Protein AF-0000000068295764 (afdb_homodimer)

Structure (mmCIF, N/CA/C/O backbone):
data_AF-0000000068295764-model_v1
#
loop_
_entity.id
_entity.type
_entity.pdbx_description
1 polymer 'X8 domain-containing protein'
#
loop_
_atom_site.group_PDB
_atom_site.id
_atom_site.type_symbol
_atom_site.label_atom_id
_atom_site.label_alt_id
_atom_site.label_comp_id
_atom_site.label_asym_id
_atom_site.label_entity_id
_atom_site.label_seq_id
_atom_site.pdbx_PDB_ins_code
_atom_site.Cartn_x
_atom_site.Cartn_y
_atom_site.Cartn_z
_atom_site.occupancy
_atom_site.B_iso_or_equiv
_atom_site.auth_seq_id
_atom_site.auth_comp_id
_atom_site.auth_asym_id
_atom_site.auth_atom_id
_atom_site.pdbx_PDB_model_num
ATOM 1 N N . MET A 1 1 ? -33.719 -5.305 -22.188 1 22.92 1 MET A N 1
ATOM 2 C CA . MET A 1 1 ? -32.312 -5.469 -22.531 1 22.92 1 MET A CA 1
ATOM 3 C C . MET A 1 1 ? -31.562 -6.266 -21.453 1 22.92 1 MET A C 1
ATOM 5 O O . MET A 1 1 ? -31.594 -5.902 -20.281 1 22.92 1 MET A O 1
ATOM 9 N N . ASP A 1 2 ? -31.484 -7.562 -21.516 1 28.16 2 ASP A N 1
ATOM 10 C CA . ASP A 1 2 ? -31.312 -8.664 -20.578 1 28.16 2 ASP A CA 1
ATOM 11 C C . ASP A 1 2 ? -29.875 -8.727 -20.047 1 28.16 2 ASP A C 1
ATOM 13 O O . ASP A 1 2 ? -28.938 -8.875 -20.828 1 28.16 2 ASP A O 1
ATOM 17 N N . LEU A 1 3 ? -29.203 -7.789 -19.328 1 29.05 3 LEU A N 1
ATOM 18 C CA . LEU A 1 3 ? -27.828 -7.441 -18.969 1 29.05 3 LEU A CA 1
ATOM 19 C C . LEU A 1 3 ? -27.156 -8.586 -18.234 1 29.05 3 LEU A C 1
ATOM 21 O O . LEU A 1 3 ? -26.891 -8.492 -17.031 1 29.05 3 LEU A O 1
ATOM 25 N N . SER A 1 4 ? -27.469 -9.781 -18.562 1 29.62 4 SER A N 1
ATOM 26 C CA . SER A 1 4 ? -26.922 -11.023 -18.016 1 29.62 4 SER A CA 1
ATOM 27 C C . SER A 1 4 ? -25.406 -11.016 -18.047 1 29.62 4 SER A C 1
ATOM 29 O O . SER A 1 4 ? -24.797 -10.75 -19.078 1 29.62 4 SER A O 1
ATOM 31 N N . GLY A 1 5 ? -24.703 -10.391 -17.141 1 30.95 5 GLY A N 1
ATOM 32 C CA . GLY A 1 5 ? -23.266 -10.211 -17 1 30.95 5 GLY A CA 1
ATOM 33 C C . GLY A 1 5 ? -22.469 -11.43 -17.406 1 30.95 5 GLY A C 1
ATOM 34 O O . GLY A 1 5 ? -22.719 -12.539 -16.938 1 30.95 5 GLY A O 1
ATOM 35 N N . GLN A 1 6 ? -22.062 -11.617 -18.641 1 31.86 6 GLN A N 1
ATOM 36 C CA . GLN A 1 6 ? -21.203 -12.602 -19.297 1 31.86 6 GLN A CA 1
ATOM 37 C C . GLN A 1 6 ? -20 -12.953 -18.406 1 31.86 6 GLN A C 1
ATOM 39 O O . GLN A 1 6 ? -19.266 -12.07 -17.969 1 31.86 6 GLN A O 1
ATOM 44 N N . GLU A 1 7 ? -20.062 -13.852 -17.484 1 35.09 7 GLU A N 1
ATOM 45 C CA . GLU A 1 7 ? -19 -14.547 -16.766 1 35.09 7 GLU A CA 1
ATOM 46 C C . GLU A 1 7 ? -17.766 -14.727 -17.656 1 35.09 7 GLU A C 1
ATOM 48 O O . GLU A 1 7 ? -17.797 -15.508 -18.609 1 35.09 7 GLU A O 1
ATOM 53 N N . SER A 1 8 ? -17.188 -13.797 -18.203 1 35.38 8 SER A N 1
ATOM 54 C CA . SER A 1 8 ? -15.961 -14.016 -18.969 1 35.38 8 SER A CA 1
ATOM 55 C C . SER A 1 8 ? -15.125 -15.133 -18.359 1 35.38 8 SER A C 1
ATOM 57 O O . SER A 1 8 ? -14.68 -15.031 -17.203 1 35.38 8 SER A O 1
ATOM 59 N N . GLU A 1 9 ? -15.5 -16.375 -18.516 1 35.5 9 GLU A N 1
ATOM 60 C CA . GLU A 1 9 ? -14.703 -17.594 -18.344 1 35.5 9 GLU A CA 1
ATOM 61 C C . GLU A 1 9 ? -13.242 -17.344 -18.703 1 35.5 9 GLU A C 1
ATOM 63 O O . GLU A 1 9 ? -12.914 -17.188 -19.891 1 35.5 9 GLU A O 1
ATOM 68 N N . HIS A 1 10 ? -12.617 -16.391 -18.203 1 40 10 HIS A N 1
ATOM 69 C CA . HIS A 1 10 ? -11.18 -16.391 -18.438 1 40 10 HIS A CA 1
ATOM 70 C C . HIS A 1 10 ? -10.648 -17.812 -18.625 1 40 10 HIS A C 1
ATOM 72 O O . HIS A 1 10 ? -10.922 -18.688 -17.797 1 40 10 HIS A O 1
ATOM 78 N N . GLN A 1 11 ? -10.641 -18.219 -19.875 1 39.91 11 GLN A N 1
ATOM 79 C CA . GLN A 1 11 ? -10.195 -19.516 -20.375 1 39.91 11 GLN A CA 1
ATOM 80 C C . GLN A 1 11 ? -8.969 -20.016 -19.609 1 39.91 11 GLN A C 1
ATOM 82 O O . GLN A 1 11 ? -7.875 -19.469 -19.766 1 39.91 11 GLN A O 1
ATOM 87 N N . MET A 1 12 ? -9.039 -20.172 -18.297 1 41.44 12 MET A N 1
ATOM 88 C CA . MET A 1 12 ? -7.973 -21.078 -17.859 1 41.44 12 MET A CA 1
ATOM 89 C C . MET A 1 12 ? -7.59 -22.031 -18.984 1 41.44 12 MET A C 1
ATOM 91 O O . MET A 1 12 ? -8.414 -22.359 -19.844 1 41.44 12 MET A O 1
ATOM 95 N N . LEU A 1 13 ? -6.336 -22.047 -19.469 1 43.75 13 LEU A N 1
ATOM 96 C CA . LEU A 1 13 ? -5.887 -23.047 -20.438 1 43.75 13 LEU A CA 1
ATOM 97 C C . LEU A 1 13 ? -6.699 -24.328 -20.312 1 43.75 13 LEU A C 1
ATOM 99 O O . LEU A 1 13 ? -6.848 -24.875 -19.203 1 43.75 13 LEU A O 1
ATOM 103 N N . LYS A 1 14 ? -7.77 -24.391 -21 1 46.69 14 LYS A N 1
ATOM 104 C CA . LYS A 1 14 ? -8.32 -25.719 -21.234 1 46.69 14 LYS A CA 1
ATOM 105 C C . LYS A 1 14 ? -7.242 -26.797 -21.109 1 46.69 14 LYS A C 1
ATOM 107 O O . LYS A 1 14 ? -6.195 -26.703 -21.766 1 46.69 14 LYS A O 1
ATOM 112 N N . GLY A 1 15 ? -7.203 -27.25 -19.891 1 46.16 15 GLY A N 1
ATOM 113 C CA . GLY A 1 15 ? -6.281 -28.359 -19.672 1 46.16 15 GLY A CA 1
ATOM 114 C C . GLY A 1 15 ? -6.086 -29.219 -20.891 1 46.16 15 GLY A C 1
ATOM 115 O O . GLY A 1 15 ? -7.051 -29.594 -21.562 1 46.16 15 GLY A O 1
ATOM 116 N N . VAL A 1 16 ? -5.148 -28.859 -21.781 1 48.62 16 VAL A N 1
ATOM 117 C CA . VAL A 1 16 ? -4.801 -29.953 -22.672 1 48.62 16 VAL A CA 1
ATOM 118 C C . VAL A 1 16 ? -5.148 -31.297 -22.031 1 48.62 16 VAL A C 1
ATOM 120 O O . VAL A 1 16 ? -5.078 -31.438 -20.797 1 48.62 16 VAL A O 1
ATOM 123 N N . GLU A 1 17 ? -5.734 -32.094 -22.625 1 54.09 17 GLU A N 1
ATOM 124 C CA . GLU A 1 17 ? -5.949 -33.469 -22.234 1 54.09 17 GLU A CA 1
ATOM 125 C C . GLU A 1 17 ? -4.676 -34.094 -21.641 1 54.09 17 GLU A C 1
ATOM 127 O O . GLU A 1 17 ? -3.613 -34.031 -22.266 1 54.09 17 GLU A O 1
ATOM 132 N N . GLY A 1 18 ? -4.609 -34.25 -20.359 1 63.25 18 GLY A N 1
ATOM 133 C CA . GLY A 1 18 ? -3.527 -34.938 -19.703 1 63.25 18 GLY A CA 1
ATOM 134 C C . GLY A 1 18 ? -2.744 -34.062 -18.734 1 63.25 18 GLY A C 1
ATOM 135 O O . GLY A 1 18 ? -1.873 -34.562 -18.016 1 63.25 18 GLY A O 1
ATOM 136 N N . LEU A 1 19 ? -2.965 -32.719 -18.797 1 70.19 19 LEU A N 1
ATOM 137 C CA . LEU A 1 19 ? -2.18 -31.891 -17.891 1 70.19 19 LEU A CA 1
ATOM 138 C C . LEU A 1 19 ? -2.953 -31.609 -16.594 1 70.19 19 LEU A C 1
ATOM 140 O O . LEU A 1 19 ? -4.164 -31.375 -16.641 1 70.19 19 LEU A O 1
ATOM 144 N N . LYS A 1 20 ? -2.334 -31.953 -15.461 1 83.5 20 LYS A N 1
ATOM 145 C CA . LYS A 1 20 ? -2.934 -31.672 -14.156 1 83.5 20 LYS A CA 1
ATOM 146 C C . LYS A 1 20 ? -2.396 -30.375 -13.57 1 83.5 20 LYS A C 1
ATOM 148 O O . LYS A 1 20 ? -1.194 -30.109 -13.633 1 83.5 20 LYS A O 1
ATOM 153 N N . TYR A 1 21 ? -3.418 -29.469 -13.164 1 86.88 21 TYR A N 1
ATOM 154 C CA . TYR A 1 21 ? -3.057 -28.219 -12.492 1 86.88 21 TYR A CA 1
ATOM 155 C C . TYR A 1 21 ? -3.137 -28.375 -10.977 1 86.88 21 TYR A C 1
ATOM 157 O O . TYR A 1 21 ? -3.869 -29.234 -10.469 1 86.88 21 TYR A O 1
ATOM 165 N N . LEU A 1 22 ? -2.332 -27.516 -10.359 1 92.31 22 LEU A N 1
ATOM 166 C CA . LEU A 1 22 ? -2.477 -27.453 -8.914 1 92.31 22 LEU A CA 1
ATOM 167 C C . LEU A 1 22 ? -3.859 -26.938 -8.523 1 92.31 22 LEU A C 1
ATOM 169 O O . LEU A 1 22 ? -4.688 -26.656 -9.398 1 92.31 22 LEU A O 1
ATOM 173 N N . GLN A 1 23 ? -4.191 -26.984 -7.211 1 91.5 23 GLN A N 1
ATOM 174 C CA . GLN A 1 23 ? -5.496 -26.562 -6.707 1 91.5 23 GLN A CA 1
ATOM 175 C C . GLN A 1 23 ? -5.805 -25.125 -7.121 1 91.5 23 GLN A C 1
ATOM 177 O O . GLN A 1 23 ? -4.891 -24.328 -7.32 1 91.5 23 GLN A O 1
ATOM 182 N N . LYS A 1 24 ? -7.094 -24.859 -7.23 1 92.44 24 LYS A N 1
ATOM 183 C CA . LYS A 1 24 ? -7.543 -23.516 -7.551 1 92.44 24 LYS A CA 1
ATOM 184 C C . LYS A 1 24 ? -7.434 -22.594 -6.336 1 92.44 24 LYS A C 1
ATOM 186 O O . LYS A 1 24 ? -8.438 -22.312 -5.676 1 92.44 24 LYS A O 1
ATOM 191 N N . GLN A 1 25 ? -6.227 -22.219 -6.066 1 94.44 25 GLN A N 1
ATOM 192 C CA . GLN A 1 25 ? -5.949 -21.25 -5.008 1 94.44 25 GLN A CA 1
ATOM 193 C C . GLN A 1 25 ? -4.777 -20.344 -5.379 1 94.44 25 GLN A C 1
ATOM 195 O O . GLN A 1 25 ? -3.906 -20.75 -6.156 1 94.44 25 GLN A O 1
ATOM 200 N N . TRP A 1 26 ? -4.793 -19.109 -4.891 1 95.69 26 TRP A N 1
ATOM 201 C CA . TRP A 1 26 ? -3.82 -18.047 -5.176 1 95.69 26 TRP A CA 1
ATOM 202 C C . TRP A 1 26 ? -3.293 -17.438 -3.883 1 95.69 26 TRP A C 1
ATOM 204 O O . TRP A 1 26 ? -3.885 -17.625 -2.814 1 95.69 26 TRP A O 1
ATOM 214 N N . CYS A 1 27 ? -2.182 -16.75 -3.906 1 96.44 27 CYS A N 1
ATOM 215 C CA . CYS A 1 27 ? -1.644 -15.938 -2.818 1 96.44 27 CYS A CA 1
ATOM 216 C C . CYS A 1 27 ? -1.712 -14.453 -3.154 1 96.44 27 CYS A C 1
ATOM 218 O O . CYS A 1 27 ? -1.148 -14.016 -4.16 1 96.44 27 CYS A O 1
ATOM 220 N N . VAL A 1 28 ? -2.492 -13.68 -2.33 1 93.38 28 VAL A N 1
ATOM 221 C CA . VAL A 1 28 ? -2.676 -12.266 -2.617 1 93.38 28 VAL A CA 1
ATOM 222 C C . VAL A 1 28 ? -2.248 -11.43 -1.41 1 93.38 28 VAL A C 1
ATOM 224 O O . VAL A 1 28 ? -2.189 -11.938 -0.288 1 93.38 28 VAL A O 1
ATOM 227 N N . ASP A 1 29 ? -1.862 -10.164 -1.769 1 88 29 ASP A N 1
ATOM 228 C CA . ASP A 1 29 ? -1.616 -9.18 -0.722 1 88 29 ASP A CA 1
ATOM 229 C C . ASP A 1 29 ? -2.916 -8.781 -0.029 1 88 29 ASP A C 1
ATOM 231 O O . ASP A 1 29 ? -3.885 -8.398 -0.688 1 88 29 ASP A O 1
ATOM 235 N N . VAL A 1 30 ? -2.969 -8.891 1.275 1 76.06 30 VAL A N 1
ATOM 236 C CA . VAL A 1 30 ? -4.234 -8.625 1.954 1 76.06 30 VAL A CA 1
ATOM 237 C C . VAL A 1 30 ? -4.203 -7.234 2.582 1 76.06 30 VAL A C 1
ATOM 239 O O . VAL A 1 30 ? -5.16 -6.82 3.238 1 76.06 30 VAL A O 1
ATOM 242 N N . ARG A 1 31 ? -3.166 -6.676 2.229 1 73.62 31 ARG A N 1
ATOM 243 C CA . ARG A 1 31 ? -3.205 -5.32 2.768 1 73.62 31 ARG A CA 1
ATOM 244 C C . ARG A 1 31 ? -4.27 -4.48 2.07 1 73.62 31 ARG A C 1
ATOM 246 O O . ARG A 1 31 ? -4.609 -4.738 0.913 1 73.62 31 ARG A O 1
ATOM 253 N N . ASN A 1 32 ? -5.02 -3.896 2.668 1 62.28 32 ASN A N 1
ATOM 254 C CA . ASN A 1 32 ? -6.102 -3.125 2.066 1 62.28 32 ASN A CA 1
ATOM 255 C C . ASN A 1 32 ? -5.59 -1.825 1.453 1 62.28 32 ASN A C 1
ATOM 257 O O . ASN A 1 32 ? -5.676 -0.765 2.076 1 62.28 32 ASN A O 1
ATOM 261 N N . LEU A 1 33 ? -4.984 -1.968 0.223 1 69.81 33 LEU A N 1
ATOM 262 C CA . LEU A 1 33 ? -4.508 -0.783 -0.482 1 69.81 33 LEU A CA 1
ATOM 263 C C . LEU A 1 33 ? -5.676 0.055 -0.989 1 69.81 33 LEU A C 1
ATOM 265 O O . LEU A 1 33 ? -5.594 1.285 -1.027 1 69.81 33 LEU A O 1
ATOM 269 N N . SER A 1 34 ? -6.711 -0.693 -1.241 1 68.88 34 SER A N 1
ATOM 270 C CA . SER A 1 34 ? -7.898 0.031 -1.685 1 68.88 34 SER A CA 1
ATOM 271 C C . SER A 1 34 ? -8.391 0.992 -0.609 1 68.88 34 SER A C 1
ATOM 273 O O . SER A 1 34 ? -8.773 2.127 -0.91 1 68.88 34 SER A O 1
ATOM 275 N N . ARG A 1 35 ? -8.305 0.418 0.502 1 76.06 35 ARG A N 1
ATOM 276 C CA . ARG A 1 35 ? -8.742 1.277 1.599 1 76.06 35 ARG A CA 1
ATOM 277 C C . ARG A 1 35 ? -7.801 2.467 1.77 1 76.06 35 ARG A C 1
ATOM 279 O O . ARG A 1 35 ? -8.25 3.588 2.016 1 76.06 35 ARG A O 1
ATOM 286 N N . ALA A 1 36 ? -6.547 2.195 1.522 1 80.69 36 ALA A N 1
ATOM 287 C CA . ALA A 1 36 ? -5.578 3.279 1.631 1 80.69 36 ALA A CA 1
ATOM 288 C C . ALA A 1 36 ? -5.82 4.34 0.562 1 80.69 36 ALA A C 1
ATOM 290 O O . ALA A 1 36 ? -5.766 5.539 0.845 1 80.69 36 ALA A O 1
ATOM 291 N N . LEU A 1 37 ? -6.156 3.869 -0.562 1 80.25 37 LEU A N 1
ATOM 292 C CA . LEU A 1 37 ? -6.414 4.797 -1.658 1 80.25 37 LEU A CA 1
ATOM 293 C C . LEU A 1 37 ? -7.695 5.586 -1.415 1 80.25 37 LEU A C 1
ATOM 295 O O . LEU A 1 37 ? -7.766 6.777 -1.721 1 80.25 37 LEU A O 1
ATOM 299 N N . ALA A 1 38 ? -8.664 4.949 -0.863 1 83.5 38 ALA A N 1
ATOM 300 C CA . ALA A 1 38 ? -9.898 5.641 -0.513 1 83.5 38 ALA A CA 1
ATOM 301 C C . ALA A 1 38 ? -9.641 6.734 0.52 1 83.5 38 ALA A C 1
ATOM 303 O O . ALA A 1 38 ? -10.148 7.852 0.387 1 83.5 38 ALA A O 1
ATOM 304 N N . GLU A 1 39 ? -8.898 6.383 1.53 1 89.88 39 GLU A N 1
ATOM 305 C CA . GLU A 1 39 ? -8.578 7.371 2.555 1 89.88 39 GLU A CA 1
ATOM 306 C C . GLU A 1 39 ? -7.707 8.492 1.988 1 89.88 39 GLU A C 1
ATOM 308 O O . GLU A 1 39 ? -7.855 9.648 2.375 1 89.88 39 GLU A O 1
ATOM 313 N N . PHE A 1 40 ? -6.84 8.148 1.029 1 91.06 40 PHE A N 1
ATOM 314 C CA . PHE A 1 40 ? -6.039 9.133 0.308 1 91.06 40 PHE A CA 1
ATOM 315 C C . PHE A 1 40 ? -6.934 10.133 -0.414 1 91.06 40 PHE A C 1
ATOM 317 O O . PHE A 1 40 ? -6.773 11.344 -0.251 1 91.06 40 PHE A O 1
ATOM 324 N N . ASN A 1 41 ? -7.809 9.641 -1.153 1 88.5 41 ASN A N 1
ATOM 325 C CA . ASN A 1 41 ? -8.719 10.5 -1.901 1 88.5 41 ASN A CA 1
ATOM 326 C C . ASN A 1 41 ? -9.57 11.359 -0.971 1 88.5 41 ASN A C 1
ATOM 328 O O . ASN A 1 41 ? -9.781 12.547 -1.235 1 88.5 41 ASN A O 1
ATOM 332 N N . TYR A 1 42 ? -10.039 10.82 0.062 1 93.19 42 TYR A N 1
ATOM 333 C CA . TYR A 1 42 ? -10.812 11.57 1.043 1 93.19 42 TYR A CA 1
ATOM 334 C C . TYR A 1 42 ? -10.008 12.734 1.607 1 93.19 42 TYR A C 1
ATOM 336 O O . TYR A 1 42 ? -10.492 13.867 1.648 1 93.19 42 TYR A O 1
ATOM 344 N N . ALA A 1 43 ? -8.844 12.367 1.989 1 96 43 ALA A N 1
ATOM 345 C CA . ALA A 1 43 ? -7.977 13.406 2.541 1 96 43 ALA A CA 1
ATOM 346 C C . ALA A 1 43 ? -7.75 14.531 1.53 1 96 43 ALA A C 1
ATOM 348 O O . ALA A 1 43 ? -7.844 15.711 1.87 1 96 43 ALA A O 1
ATOM 349 N N . CYS A 1 44 ? -7.551 14.164 0.335 1 93.25 44 CYS A N 1
ATOM 350 C CA . CYS A 1 44 ? -7.203 15.148 -0.685 1 93.25 44 CYS A CA 1
ATOM 351 C C . CYS A 1 44 ? -8.43 15.938 -1.121 1 93.25 44 CYS A C 1
ATOM 353 O O . CYS A 1 44 ? -8.312 17.016 -1.709 1 93.25 44 CYS A O 1
ATOM 355 N N . THR A 1 45 ? -9.57 15.492 -0.814 1 91.62 45 THR A N 1
ATOM 356 C CA . THR A 1 45 ? -10.789 16.25 -1.048 1 91.62 45 THR A CA 1
ATOM 357 C C . THR A 1 45 ? -10.852 17.469 -0.132 1 91.62 45 THR A C 1
ATOM 359 O O . THR A 1 45 ? -11.398 18.516 -0.508 1 91.62 45 THR A O 1
ATOM 362 N N . TRP A 1 46 ? -10.312 17.375 1.028 1 93.75 46 TRP A N 1
ATOM 363 C CA . TRP A 1 46 ? -10.492 18.406 2.051 1 93.75 46 TRP A CA 1
ATOM 364 C C . TRP A 1 46 ? -9.18 19.141 2.326 1 93.75 46 TRP A C 1
ATOM 366 O O . TRP A 1 46 ? -9.148 20.094 3.104 1 93.75 46 TRP A O 1
ATOM 376 N N . ALA A 1 47 ? -8.102 18.594 1.685 1 94.81 47 ALA A N 1
ATOM 377 C CA . ALA A 1 47 ? -6.793 19.188 1.937 1 94.81 47 ALA A CA 1
ATOM 378 C C . ALA A 1 47 ? -6.043 19.438 0.63 1 94.81 47 ALA A C 1
ATOM 380 O O . ALA A 1 47 ? -6.461 18.969 -0.431 1 94.81 47 ALA A O 1
ATOM 381 N N . ASP A 1 48 ? -5.043 20.25 0.729 1 89.31 48 ASP A N 1
ATOM 382 C CA . ASP A 1 48 ? -4.258 20.594 -0.453 1 89.31 48 ASP A CA 1
ATOM 383 C C . ASP A 1 48 ? -3.256 19.484 -0.789 1 89.31 48 ASP A C 1
ATOM 385 O O . ASP A 1 48 ? -2.27 19.297 -0.072 1 89.31 48 ASP A O 1
ATOM 389 N N . CYS A 1 49 ? -3.512 18.828 -1.925 1 91.5 49 CYS A N 1
ATOM 390 C CA . CYS A 1 49 ? -2.604 17.781 -2.383 1 91.5 49 CYS A CA 1
ATOM 391 C C . CYS A 1 49 ? -1.965 18.156 -3.715 1 91.5 49 CYS A C 1
ATOM 393 O O . CYS A 1 49 ? -1.5 17.297 -4.453 1 91.5 49 CYS A O 1
ATOM 395 N N . THR A 1 50 ? -1.874 19.422 -4.02 1 85.62 50 THR A N 1
ATOM 396 C CA . THR A 1 50 ? -1.416 19.922 -5.316 1 85.62 50 THR A CA 1
ATOM 397 C C . THR A 1 50 ? 0.05 19.562 -5.543 1 85.62 50 THR A C 1
ATOM 399 O O . THR A 1 50 ? 0.468 19.328 -6.68 1 85.62 50 THR A O 1
ATOM 402 N N . SER A 1 51 ? 0.771 19.375 -4.473 1 86 51 SER A N 1
ATOM 403 C CA . SER A 1 51 ? 2.201 19.094 -4.57 1 86 51 SER A CA 1
ATOM 404 C C . SER A 1 51 ? 2.461 17.672 -5.047 1 86 51 SER A C 1
ATOM 406 O O . SER A 1 51 ? 3.58 17.344 -5.441 1 86 51 SER A O 1
ATOM 408 N N . LEU A 1 52 ? 1.479 16.75 -4.969 1 84.62 52 LEU A N 1
ATOM 409 C CA . LEU A 1 52 ? 1.64 15.359 -5.348 1 84.62 52 LEU A CA 1
ATOM 410 C C . LEU A 1 52 ? 1.432 15.172 -6.848 1 84.62 52 LEU A C 1
ATOM 412 O O . LEU A 1 52 ? 1.679 14.094 -7.383 1 84.62 52 LEU A O 1
ATOM 416 N N . GLY A 1 53 ? 1.098 16.109 -7.559 1 68.56 53 GLY A N 1
ATOM 417 C CA . GLY A 1 53 ? 0.886 16 -8.992 1 68.56 53 GLY A CA 1
ATOM 418 C C . GLY A 1 53 ? 2.18 15.953 -9.789 1 68.56 53 GLY A C 1
ATOM 419 O O . GLY A 1 53 ? 3.252 16.234 -9.258 1 68.56 53 GLY A O 1
ATOM 420 N N . GLY A 1 54 ? 2.211 15.133 -10.984 1 57.88 54 GLY A N 1
ATOM 421 C CA . GLY A 1 54 ? 3.316 14.867 -11.891 1 57.88 54 GLY A CA 1
ATOM 422 C C . GLY A 1 54 ? 4.383 15.945 -11.867 1 57.88 54 GLY A C 1
ATOM 423 O O . GLY A 1 54 ? 5.574 15.641 -11.773 1 57.88 54 GLY A O 1
ATOM 424 N N . LYS A 1 55 ? 4.266 17.031 -12.297 1 54 55 LYS A N 1
ATOM 425 C CA . LYS A 1 55 ? 5.258 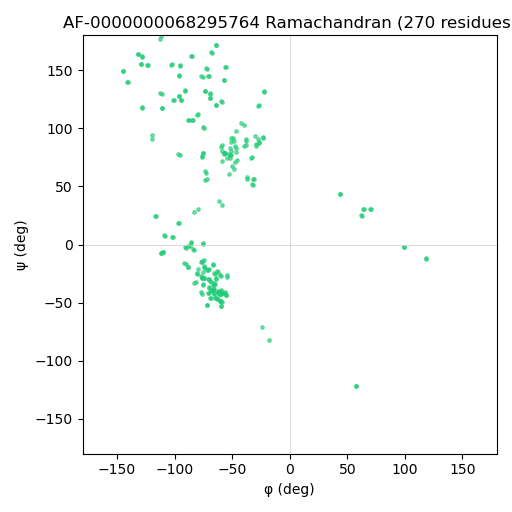18.094 -12.438 1 54 55 LYS A CA 1
ATOM 426 C C . LYS A 1 55 ? 5.422 18.875 -11.133 1 54 55 LYS A C 1
ATOM 428 O O . LYS A 1 55 ? 5.969 19.969 -11.125 1 54 55 LYS A O 1
ATOM 433 N N . ARG A 1 56 ? 5.141 18.109 -10.016 1 64.31 56 ARG A N 1
ATOM 434 C CA . ARG A 1 56 ? 5.125 18.906 -8.789 1 64.31 56 ARG A CA 1
ATOM 435 C C . ARG A 1 56 ? 6.285 18.531 -7.875 1 64.31 56 ARG A C 1
ATOM 437 O O . ARG A 1 56 ? 7.156 17.75 -8.258 1 64.31 56 ARG A O 1
ATOM 444 N N . SER A 1 57 ? 6.449 19.219 -6.738 1 71.5 57 SER A N 1
ATOM 445 C CA . SER A 1 57 ? 7.562 19.156 -5.793 1 71.5 57 SER A CA 1
ATOM 446 C C . SER A 1 57 ? 7.629 17.812 -5.09 1 71.5 57 SER A C 1
ATOM 448 O O . SER A 1 57 ? 8.664 17.438 -4.539 1 71.5 57 SER A O 1
ATOM 450 N N . CYS A 1 58 ? 6.488 17.047 -5.16 1 77.25 58 CYS A N 1
ATOM 451 C CA . CYS A 1 58 ? 6.488 15.805 -4.41 1 77.25 58 CYS A CA 1
ATOM 452 C C . CYS A 1 58 ? 6.293 14.609 -5.336 1 77.25 58 CYS A C 1
ATOM 454 O O . CYS A 1 58 ? 5.168 14.289 -5.711 1 77.25 58 CYS A O 1
ATOM 456 N N . ASP A 1 59 ? 7.406 14.023 -5.762 1 77.06 59 ASP A N 1
ATOM 457 C CA . ASP A 1 59 ? 7.41 12.758 -6.484 1 77.06 59 ASP A CA 1
ATOM 458 C C . ASP A 1 59 ? 7.691 11.594 -5.543 1 77.06 59 ASP A C 1
ATOM 460 O O . ASP A 1 59 ? 8.828 11.109 -5.461 1 77.06 59 ASP A O 1
ATOM 464 N N . LEU A 1 60 ? 6.672 11.211 -4.801 1 74.94 60 LEU A N 1
ATOM 465 C CA . LEU A 1 60 ? 6.801 10.25 -3.713 1 74.94 60 LEU A CA 1
ATOM 466 C C . LEU A 1 60 ? 6.273 8.883 -4.141 1 74.94 60 LEU A C 1
ATOM 468 O O . LEU A 1 60 ? 5.461 8.781 -5.062 1 74.94 60 LEU A O 1
ATOM 472 N N . GLU A 1 61 ? 6.805 7.891 -3.475 1 71.19 61 GLU A N 1
ATOM 473 C CA . GLU A 1 61 ? 6.199 6.57 -3.611 1 71.19 61 GLU A CA 1
ATOM 474 C C . GLU A 1 61 ? 4.812 6.531 -2.975 1 71.19 61 GLU A C 1
ATOM 476 O O . GLU A 1 61 ? 4.441 7.434 -2.225 1 71.19 61 GLU A O 1
ATOM 481 N N . MET A 1 62 ? 4.047 5.613 -3.215 1 73.12 62 MET A N 1
ATOM 482 C CA . MET A 1 62 ? 2.635 5.539 -2.842 1 73.12 62 MET A CA 1
ATOM 483 C C . MET A 1 62 ? 2.461 5.727 -1.338 1 73.12 62 MET A C 1
ATOM 485 O O . MET A 1 62 ? 1.617 6.512 -0.899 1 73.12 62 MET A O 1
ATOM 489 N N . HIS A 1 63 ? 3.305 5.094 -0.588 1 76.25 63 HIS A N 1
ATOM 490 C CA . HIS A 1 63 ? 3.219 5.207 0.864 1 76.25 63 HIS A CA 1
ATOM 491 C C . HIS A 1 63 ? 3.404 6.652 1.316 1 76.25 63 HIS A C 1
ATOM 493 O O . HIS A 1 63 ? 2.637 7.152 2.143 1 76.25 63 HIS A O 1
ATOM 499 N N . ASP A 1 64 ? 4.355 7.223 0.661 1 82.81 64 ASP A N 1
ATOM 500 C CA . ASP A 1 64 ? 4.672 8.594 1.057 1 82.81 64 ASP A CA 1
ATOM 501 C C . ASP A 1 64 ? 3.633 9.578 0.518 1 82.81 64 ASP A C 1
ATOM 503 O O . ASP A 1 64 ? 3.334 10.586 1.159 1 82.81 64 ASP A O 1
ATOM 507 N N . ARG A 1 65 ? 3.057 9.203 -0.594 1 85.44 65 ARG A N 1
ATOM 508 C CA . ARG A 1 65 ? 1.976 10.023 -1.135 1 85.44 65 ARG A CA 1
ATOM 509 C C . ARG A 1 65 ? 0.761 10 -0.214 1 85.44 65 ARG A C 1
ATOM 511 O O . ARG A 1 65 ? 0.169 11.047 0.063 1 85.44 65 ARG A O 1
ATOM 518 N N . ILE A 1 66 ? 0.554 8.891 0.287 1 89 66 ILE A N 1
ATOM 519 C CA . ILE A 1 66 ? -0.56 8.742 1.217 1 89 66 ILE A CA 1
ATOM 520 C C . ILE A 1 66 ? -0.244 9.461 2.523 1 89 66 ILE A C 1
ATOM 522 O O . ILE A 1 66 ? -1.094 10.172 3.068 1 89 66 ILE A O 1
ATOM 526 N N . SER A 1 67 ? 0.95 9.359 3.008 1 91.5 67 SER A N 1
ATOM 527 C CA . SER A 1 67 ? 1.373 10.07 4.211 1 91.5 67 SER A CA 1
ATOM 528 C C . SER A 1 67 ? 1.237 11.578 4.039 1 91.5 67 SER A C 1
ATOM 530 O O . SER A 1 67 ? 0.821 12.281 4.961 1 91.5 67 SER A O 1
ATOM 532 N N . TYR A 1 68 ? 1.578 12.016 2.863 1 93.44 68 TYR A N 1
ATOM 533 C CA . TYR A 1 68 ? 1.444 13.445 2.58 1 93.44 68 TYR A CA 1
ATOM 534 C C . TYR A 1 68 ? -0.006 13.891 2.709 1 93.44 68 TYR A C 1
ATOM 536 O O . TYR A 1 68 ? -0.299 14.883 3.381 1 93.44 68 TYR A O 1
ATOM 544 N N . ALA A 1 69 ? -0.855 13.109 2.074 1 95.56 69 ALA A N 1
ATOM 545 C CA . ALA A 1 69 ? -2.277 13.438 2.123 1 95.56 69 ALA A CA 1
ATOM 546 C C . ALA A 1 69 ? -2.803 13.391 3.555 1 95.56 69 ALA A C 1
ATOM 548 O O . ALA A 1 69 ? -3.545 14.281 3.979 1 95.56 69 ALA A O 1
ATOM 549 N N . PHE A 1 70 ? -2.371 12.43 4.289 1 96.75 70 PHE A N 1
ATOM 550 C CA . PHE A 1 70 ? -2.762 12.312 5.691 1 96.75 70 PHE A CA 1
ATOM 551 C C . PHE A 1 70 ? -2.32 13.539 6.48 1 96.75 70 PHE A C 1
ATOM 553 O O . PHE A 1 70 ? -3.096 14.086 7.266 1 96.75 70 PHE A O 1
ATOM 560 N N . ASN A 1 71 ? -1.165 13.922 6.203 1 97 71 ASN A N 1
ATOM 561 C CA . ASN A 1 71 ? -0.651 15.062 6.953 1 97 71 ASN A CA 1
ATOM 562 C C . ASN A 1 71 ? -1.393 16.344 6.598 1 97 71 ASN A C 1
ATOM 564 O O . ASN A 1 71 ? -1.743 17.141 7.477 1 97 71 ASN A O 1
ATOM 568 N N . GLU A 1 72 ? -1.599 16.578 5.281 1 96.69 72 GLU A N 1
ATOM 569 C CA . GLU A 1 72 ? -2.324 17.781 4.883 1 96.69 72 GLU A CA 1
ATOM 570 C C . GLU A 1 72 ? -3.701 17.844 5.539 1 96.69 72 GLU A C 1
ATOM 572 O O . GLU A 1 72 ? -4.125 18.891 6.012 1 96.69 72 GLU A O 1
ATOM 577 N N . PHE A 1 73 ? -4.355 16.75 5.59 1 97.38 73 PHE A N 1
ATOM 578 C CA . PHE A 1 73 ? -5.676 16.672 6.203 1 97.38 73 PHE A CA 1
ATOM 579 C C . PHE A 1 73 ? -5.598 16.938 7.703 1 97.38 73 PHE A C 1
ATOM 581 O O . PHE A 1 73 ? -6.395 17.703 8.242 1 97.38 73 PHE A O 1
ATOM 588 N N . TYR A 1 74 ? -4.648 16.406 8.281 1 97.75 74 TYR A N 1
ATOM 589 C CA . TYR A 1 74 ? -4.395 16.516 9.719 1 97.75 74 TYR A CA 1
ATOM 590 C C . TYR A 1 74 ? -4.074 17.953 10.102 1 97.75 74 TYR A C 1
ATOM 592 O O . TYR A 1 74 ? -4.652 18.5 11.039 1 97.75 74 TYR A O 1
ATOM 600 N N . GLN A 1 75 ? -3.244 18.578 9.359 1 96.31 75 GLN A N 1
ATOM 601 C CA . GLN A 1 75 ? -2.854 19.953 9.625 1 96.31 75 GLN A CA 1
ATOM 602 C C . GLN A 1 75 ? -4.02 20.906 9.383 1 96.31 75 GLN A C 1
ATOM 604 O O . GLN A 1 75 ? -4.238 21.844 10.164 1 96.31 75 GLN A O 1
ATOM 609 N N . ASN A 1 76 ? -4.762 20.625 8.352 1 93.69 76 ASN A N 1
ATOM 610 C CA . ASN A 1 76 ? -5.922 21.469 8.055 1 93.69 76 ASN A CA 1
ATOM 611 C C . ASN A 1 76 ? -6.957 21.406 9.172 1 93.69 76 ASN A C 1
ATOM 613 O O . ASN A 1 76 ? -7.797 22.297 9.305 1 93.69 76 ASN A O 1
ATOM 617 N N . GLY A 1 77 ? -6.91 20.406 9.875 1 94.62 77 GLY A N 1
ATOM 618 C CA . GLY A 1 77 ? -7.816 20.219 11 1 94.62 77 GLY A CA 1
ATOM 619 C C . GLY A 1 77 ? -7.207 20.641 12.328 1 94.62 77 GLY A C 1
ATOM 620 O O . GLY A 1 77 ? -7.602 20.141 13.383 1 94.62 77 GLY A O 1
ATOM 621 N N . ASP A 1 78 ? -6.184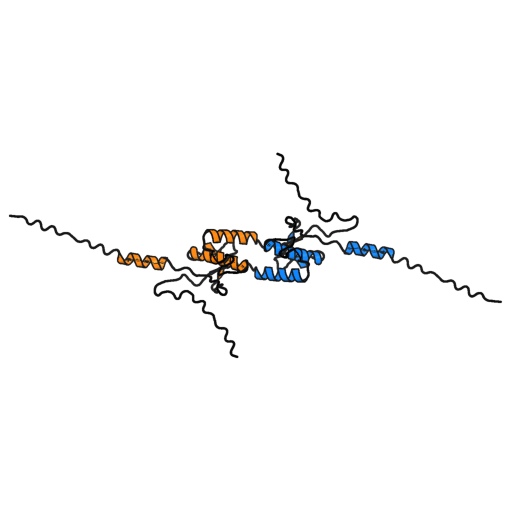 21.422 12.328 1 93.25 78 ASP A N 1
ATOM 622 C CA . ASP A 1 78 ? -5.527 21.953 13.516 1 93.25 78 ASP A CA 1
ATOM 623 C C . ASP A 1 78 ? -4.957 20.828 14.375 1 93.25 78 ASP A C 1
ATOM 625 O O . ASP A 1 78 ? -5.031 20.891 15.609 1 93.25 78 ASP A O 1
ATOM 629 N N . GLN A 1 79 ? -4.676 19.734 13.773 1 95.25 79 GLN A N 1
ATOM 630 C CA . GLN A 1 79 ? -4.008 18.609 14.398 1 95.25 79 GLN A CA 1
ATOM 631 C C . GLN A 1 79 ? -4.918 17.922 15.414 1 95.25 79 GLN A C 1
ATOM 633 O O . GLN A 1 79 ? -4.449 17.438 16.453 1 95.25 79 GLN A O 1
ATOM 638 N N . ASP A 1 80 ? -6.16 18 15.117 1 94.06 80 ASP A N 1
ATOM 639 C CA . ASP A 1 80 ? -7.086 17.156 15.867 1 94.06 80 ASP A CA 1
ATOM 640 C C . ASP A 1 80 ? -6.738 15.68 15.703 1 94.06 80 ASP A C 1
ATOM 642 O O . ASP A 1 80 ? -6.727 15.164 14.586 1 94.06 80 ASP A O 1
ATOM 646 N N . VAL A 1 81 ? -6.508 14.977 16.828 1 90.75 81 VAL A N 1
ATOM 647 C CA . VAL A 1 81 ? -6.02 13.602 16.812 1 90.75 81 VAL A CA 1
ATOM 648 C C . VAL A 1 81 ? -7.008 12.703 16.078 1 90.75 81 VAL A C 1
ATOM 650 O O . VAL A 1 81 ? -6.613 11.734 15.422 1 90.75 81 VAL A O 1
ATOM 653 N N . ARG A 1 82 ? -8.211 13.023 16.031 1 92.62 82 ARG A N 1
ATOM 654 C CA . ARG A 1 82 ? -9.258 12.234 15.383 1 92.62 82 ARG A CA 1
ATOM 655 C C . ARG A 1 82 ? -9.109 12.273 13.867 1 92.62 82 ARG A C 1
ATOM 657 O O . ARG A 1 82 ? -9.578 11.375 13.164 1 92.62 82 ARG A O 1
ATOM 664 N N . LYS A 1 83 ? -8.461 13.242 13.367 1 96.19 83 LYS A N 1
ATOM 665 C CA . LYS A 1 83 ? -8.312 13.438 11.93 1 96.19 83 LYS A CA 1
ATOM 666 C C . LYS A 1 83 ? -7.113 12.664 11.383 1 96.19 83 LYS A C 1
ATOM 668 O O . LYS A 1 83 ? -6.906 12.594 10.172 1 96.19 83 LYS A O 1
ATOM 673 N N . CYS A 1 84 ? -6.406 11.969 12.367 1 95.69 84 CYS A N 1
ATOM 674 C CA . CYS A 1 84 ? -5.266 11.172 11.922 1 95.69 84 CYS A CA 1
ATOM 675 C C . CYS A 1 84 ? -5.574 9.688 12.008 1 95.69 84 CYS A C 1
ATOM 677 O O . CYS A 1 84 ? -4.691 8.852 11.805 1 95.69 84 CYS A O 1
ATOM 679 N N . ASN A 1 85 ? -6.762 9.281 12.289 1 90.62 85 ASN A N 1
ATOM 680 C CA . ASN A 1 85 ? -7.078 7.867 12.477 1 90.62 85 ASN A CA 1
ATOM 681 C C . ASN A 1 85 ? -7.051 7.105 11.148 1 90.62 85 ASN A C 1
ATOM 683 O O . ASN A 1 85 ? -6.328 6.117 11.016 1 90.62 85 ASN A O 1
ATOM 687 N N . PHE A 1 86 ? -7.773 7.602 10.148 1 92.38 86 PHE A N 1
ATOM 688 C CA . PHE A 1 86 ? -7.906 6.984 8.836 1 92.38 86 PHE A CA 1
ATOM 689 C C . PHE A 1 86 ? -8.125 5.48 8.961 1 92.38 86 PHE A C 1
ATOM 691 O O . PHE A 1 86 ? -7.414 4.688 8.344 1 92.38 86 PHE A O 1
ATOM 698 N N . ARG A 1 87 ? -8.977 5.156 9.891 1 84.81 87 ARG A N 1
ATOM 699 C CA . ARG A 1 87 ? -9.383 3.781 10.156 1 84.81 87 ARG A CA 1
ATOM 700 C C . ARG A 1 87 ? -8.203 2.941 10.633 1 84.81 87 ARG A C 1
ATOM 702 O O . ARG A 1 87 ? -8.039 1.798 10.203 1 84.81 87 ARG A O 1
ATOM 709 N N . GLY A 1 88 ? -7.32 3.686 11.297 1 84.62 88 GLY A N 1
ATOM 710 C CA . GLY A 1 88 ? -6.203 2.98 11.914 1 84.62 88 GLY A CA 1
ATOM 711 C C . GLY A 1 88 ? -4.934 3.045 11.086 1 84.62 88 GLY A C 1
ATOM 712 O O . GLY A 1 88 ? -3.877 2.584 11.523 1 84.62 88 GLY A O 1
ATOM 713 N N . MET A 1 89 ? -4.98 3.701 9.875 1 84.94 89 MET A N 1
ATOM 714 C CA . MET A 1 89 ? -3.832 3.707 8.977 1 84.94 89 MET A CA 1
ATOM 715 C C . MET A 1 89 ? -2.902 4.875 9.281 1 84.94 89 MET A C 1
ATOM 717 O O . MET A 1 89 ? -1.738 4.875 8.875 1 84.94 89 MET A O 1
ATOM 721 N N . GLY A 1 90 ? -3.441 5.836 9.953 1 90.12 90 GLY A N 1
ATOM 722 C CA . GLY A 1 90 ? -2.652 7.012 10.289 1 90.12 90 GLY A CA 1
ATOM 723 C C . GLY A 1 90 ? -2.053 6.953 11.68 1 90.12 90 GLY A C 1
ATOM 724 O O . GLY A 1 90 ? -2.67 6.426 12.602 1 90.12 90 GLY A O 1
ATOM 725 N N . LYS A 1 91 ? -0.852 7.516 11.852 1 90.62 91 LYS A N 1
ATOM 726 C CA . LYS A 1 91 ? -0.18 7.648 13.141 1 90.62 91 LYS A CA 1
ATOM 727 C C . LYS A 1 91 ? 0.542 8.984 13.25 1 90.62 91 LYS A C 1
ATOM 729 O O . LYS A 1 91 ? 1.188 9.43 12.297 1 90.62 91 LYS A O 1
ATOM 734 N N . LYS A 1 92 ? 0.438 9.523 14.406 1 92.94 92 LYS A N 1
ATOM 735 C CA . LYS A 1 92 ? 1.194 10.734 14.719 1 92.94 92 LYS A CA 1
ATOM 736 C C . LYS A 1 92 ? 2.676 10.422 14.914 1 92.94 92 LYS A C 1
ATOM 738 O O . LYS A 1 92 ? 3.029 9.445 15.578 1 92.94 92 LYS A O 1
ATOM 743 N N . VAL A 1 93 ? 3.469 11.25 14.25 1 92.06 93 VAL A N 1
ATOM 744 C CA . VAL A 1 93 ? 4.91 11.102 14.414 1 92.06 93 VAL A CA 1
ATOM 745 C C . VAL A 1 93 ? 5.527 12.461 14.758 1 92.06 93 VAL A C 1
ATOM 747 O O . VAL A 1 93 ? 4.949 13.508 14.469 1 92.06 93 VAL A O 1
ATOM 750 N N . THR A 1 94 ? 6.688 12.453 15.422 1 90.19 94 THR A N 1
ATOM 751 C CA . THR A 1 94 ? 7.336 13.695 15.805 1 90.19 94 THR A CA 1
ATOM 752 C C . THR A 1 94 ? 8.609 13.914 15 1 90.19 94 THR A C 1
ATOM 754 O O . THR A 1 94 ? 9.266 14.953 15.117 1 90.19 94 THR A O 1
ATOM 757 N N . ARG A 1 95 ? 8.898 12.844 14.227 1 88.81 95 ARG A N 1
ATOM 758 C CA . ARG A 1 95 ? 9.984 13.023 13.266 1 88.81 95 ARG A CA 1
ATOM 759 C C . ARG A 1 95 ? 9.453 13.523 11.922 1 88.81 95 ARG A C 1
ATOM 761 O O . ARG A 1 95 ? 8.5 12.961 11.375 1 88.81 95 ARG A O 1
ATOM 768 N N . ASP A 1 96 ? 10.086 14.539 11.352 1 90.12 96 ASP A N 1
ATOM 769 C CA . ASP A 1 96 ? 9.664 15.164 10.102 1 90.12 96 ASP A CA 1
ATOM 770 C C . ASP A 1 96 ? 9.766 14.18 8.938 1 90.12 96 ASP A C 1
ATOM 772 O O . ASP A 1 96 ? 10.859 13.719 8.586 1 90.12 96 ASP A O 1
ATOM 776 N N . PRO A 1 97 ? 8.641 13.898 8.273 1 90 97 PRO A N 1
ATOM 777 C CA . PRO A 1 97 ? 8.641 12.922 7.184 1 90 97 PRO A CA 1
ATOM 778 C C . PRO A 1 97 ? 9.031 13.547 5.84 1 90 97 PRO A C 1
ATOM 780 O O . PRO A 1 97 ? 9.062 12.852 4.82 1 90 97 PRO A O 1
ATOM 783 N N . SER A 1 98 ? 9.352 14.844 5.766 1 89.44 98 SER A N 1
ATOM 784 C CA . SER A 1 98 ? 9.695 15.523 4.52 1 89.44 98 SER A CA 1
ATOM 785 C C . SER A 1 98 ? 10.867 14.852 3.822 1 89.44 98 SER A C 1
ATOM 787 O O . SER A 1 98 ? 11.742 14.281 4.48 1 89.44 98 SER A O 1
ATOM 789 N N . GLN A 1 99 ? 10.766 14.812 2.508 1 81.44 99 GLN A N 1
ATOM 790 C CA . GLN A 1 99 ? 11.805 14.203 1.688 1 81.44 99 GLN A CA 1
ATOM 791 C C . GLN A 1 99 ? 12.25 15.148 0.575 1 81.44 99 GLN A C 1
ATOM 793 O O . GLN A 1 99 ? 11.461 15.5 -0.296 1 81.44 99 GLN A O 1
ATOM 798 N N . GLY A 1 100 ? 13.578 15.508 0.659 1 81.56 100 GLY A N 1
ATOM 799 C CA . GLY A 1 100 ? 14.031 16.438 -0.366 1 81.56 100 GLY A CA 1
ATOM 800 C C . GLY A 1 100 ? 13.242 17.734 -0.388 1 81.56 100 GLY A C 1
ATOM 801 O O . GLY A 1 100 ? 13.094 18.391 0.641 1 81.56 100 GLY A O 1
ATOM 802 N N . ASP A 1 101 ? 12.641 17.969 -1.631 1 78.31 101 ASP A N 1
ATOM 803 C CA . ASP A 1 101 ? 11.891 19.203 -1.799 1 78.31 101 ASP A CA 1
ATOM 804 C C . ASP A 1 101 ? 10.422 19.016 -1.424 1 78.31 101 ASP A C 1
ATOM 806 O O . ASP A 1 101 ? 9.641 19.969 -1.426 1 78.31 101 ASP A O 1
ATOM 810 N N . CYS A 1 102 ? 10.07 17.828 -1.089 1 87.56 102 CYS A N 1
ATOM 811 C CA . CYS A 1 102 ? 8.695 17.578 -0.649 1 87.56 102 CYS A CA 1
ATOM 812 C C . CYS A 1 102 ? 8.562 17.812 0.853 1 87.56 102 CYS A C 1
ATOM 814 O O . CYS A 1 102 ? 9 16.969 1.649 1 87.56 102 CYS A O 1
ATOM 816 N N . LEU A 1 103 ? 7.895 18.922 1.182 1 89.94 103 LEU A N 1
ATOM 817 C CA . LEU A 1 103 ? 7.812 19.328 2.578 1 89.94 103 LEU A CA 1
ATOM 818 C C . LEU A 1 103 ? 6.465 18.953 3.178 1 89.94 103 LEU A C 1
ATOM 820 O O . LEU A 1 103 ? 5.418 19.25 2.598 1 89.94 103 LEU A O 1
ATOM 824 N N . PHE A 1 104 ? 6.559 18.219 4.258 1 94.62 104 PHE A N 1
ATOM 825 C CA . PHE A 1 104 ? 5.387 18 5.094 1 94.62 104 PHE A CA 1
ATOM 826 C C . PHE A 1 104 ? 5.199 19.156 6.074 1 94.62 104 PHE A C 1
ATOM 828 O O . PHE A 1 104 ? 5.898 19.234 7.086 1 94.62 104 PHE A O 1
ATOM 835 N N . ARG A 1 105 ? 4.25 19.922 5.805 1 91.69 105 ARG A N 1
ATOM 836 C CA . ARG A 1 105 ? 4.172 21.188 6.523 1 91.69 105 ARG A CA 1
ATOM 837 C C . ARG A 1 105 ? 3.457 21.016 7.859 1 91.69 105 ARG A C 1
ATOM 839 O O . ARG A 1 105 ? 2.732 20.047 8.062 1 91.69 105 ARG A O 1
ATOM 846 N N . ILE A 1 106 ? 3.66 21.953 8.68 1 93.69 106 ILE A N 1
ATOM 847 C CA . ILE A 1 106 ? 2.918 22.188 9.914 1 93.69 106 ILE A CA 1
ATOM 848 C C . ILE A 1 106 ? 2.088 23.453 9.797 1 93.69 106 ILE A C 1
ATOM 850 O O . ILE A 1 106 ? 2.574 24.484 9.305 1 93.69 106 ILE A O 1
ATOM 854 N N . GLN A 1 107 ? 0.85 23.359 10.117 1 91.69 107 GLN A N 1
ATOM 855 C CA . GLN A 1 107 ? -0.046 24.5 9.969 1 91.69 107 GLN A CA 1
ATOM 856 C C . GLN A 1 107 ? 0.246 25.562 11.016 1 91.69 107 GLN A C 1
ATOM 858 O O . GLN A 1 107 ? 0.714 25.266 12.109 1 91.69 107 GLN A O 1
ATOM 863 N N . ILE A 1 108 ? -0.057 26.781 10.586 1 85.94 108 ILE A N 1
ATOM 864 C CA . ILE A 1 108 ? 0.045 27.906 11.508 1 85.94 108 ILE A CA 1
ATOM 865 C C . ILE A 1 108 ? -1.067 27.812 12.555 1 85.94 108 ILE A C 1
ATOM 867 O O . ILE A 1 108 ? -2.193 27.438 12.234 1 85.94 108 ILE A O 1
ATOM 871 N N . ASP A 1 109 ? -0.708 28.234 13.75 1 86 109 ASP A N 1
ATOM 872 C CA . ASP A 1 109 ? -1.705 28.312 14.812 1 86 109 ASP A CA 1
ATOM 873 C C . ASP A 1 109 ? -2.635 29.5 14.617 1 86 109 ASP A C 1
ATOM 875 O O . ASP A 1 109 ? -2.287 30.625 14.969 1 86 109 ASP A O 1
ATOM 879 N N . LEU A 1 110 ? -3.818 29.297 14.102 1 75.94 110 LEU A N 1
ATOM 880 C CA . LEU A 1 110 ? -4.742 30.375 13.758 1 75.94 110 LEU A CA 1
ATOM 881 C C . LEU A 1 110 ? -5.367 30.969 15.008 1 75.94 110 LEU A C 1
ATOM 883 O O . LEU A 1 110 ? -5.801 32.125 14.992 1 75.94 110 LEU A O 1
ATOM 887 N N . LEU A 1 111 ? -5.492 30.188 16.031 1 71.06 111 LEU A N 1
ATOM 888 C CA . LEU A 1 111 ? -6.02 30.75 17.281 1 71.06 111 LEU A CA 1
ATOM 889 C C . LEU A 1 111 ? -5.082 31.812 17.844 1 71.06 111 LEU A C 1
ATOM 891 O O . LEU A 1 111 ? -5.535 32.781 18.438 1 71.06 111 LEU A O 1
ATOM 895 N N . PHE A 1 112 ? -3.863 31.641 17.547 1 68.81 112 PHE A N 1
ATOM 896 C CA . PHE A 1 112 ? -2.889 32.625 17.984 1 68.81 112 PHE A CA 1
ATOM 897 C C . PHE A 1 112 ? -2.945 33.875 17.109 1 68.81 112 PHE A C 1
ATOM 899 O O . PHE A 1 112 ? -2.824 35 17.609 1 68.81 112 PHE A O 1
ATOM 906 N N . VAL A 1 113 ? -3.359 33.719 15.93 1 62.75 113 VAL A N 1
ATOM 907 C CA . VAL A 1 113 ? -3.393 34.844 15 1 62.75 113 VAL A CA 1
ATOM 908 C C . VAL A 1 113 ? -4.668 35.656 15.219 1 62.75 113 VAL A C 1
ATOM 910 O O . VAL A 1 113 ? -4.645 36.875 15.141 1 62.75 113 VAL A O 1
ATOM 913 N N . ALA A 1 114 ? -5.809 35.062 15.602 1 63.69 114 ALA A N 1
ATOM 914 C CA . ALA A 1 114 ? -7.086 35.75 15.805 1 63.69 114 ALA A CA 1
ATOM 915 C C . ALA A 1 114 ? -7.086 36.5 17.125 1 63.69 114 ALA A C 1
ATOM 917 O O . ALA A 1 114 ? -7.727 37.562 17.234 1 63.69 114 ALA A O 1
ATOM 918 N N . GLY A 1 115 ? -6.551 35.906 18.141 1 57.78 115 GLY A N 1
ATOM 919 C CA . GLY A 1 115 ? -6.551 36.594 19.438 1 57.78 115 GLY A CA 1
ATOM 920 C C . GLY A 1 115 ? -5.93 37.969 19.391 1 57.78 115 GLY A C 1
ATOM 921 O O . GLY A 1 115 ? -6.324 38.875 20.141 1 57.78 115 GLY A O 1
ATOM 922 N N . TRP A 1 116 ? -5.051 38.219 18.484 1 56.81 116 TRP A N 1
ATOM 923 C CA . TRP A 1 116 ? -4.434 39.531 18.562 1 56.81 116 TRP A CA 1
ATOM 924 C C . TRP A 1 116 ? -5.359 40.594 17.969 1 56.81 116 TRP A C 1
ATOM 926 O O . TRP A 1 116 ? -5.309 41.75 18.375 1 56.81 116 TRP A O 1
ATOM 936 N N . ARG A 1 117 ? -6.32 40.281 17.125 1 56.72 117 ARG A N 1
ATOM 937 C CA . ARG A 1 117 ? -7.121 41.344 16.531 1 56.72 117 ARG A CA 1
ATOM 938 C C . ARG A 1 117 ? -8.125 41.906 17.531 1 56.72 117 ARG A C 1
ATOM 940 O O . ARG A 1 117 ? -8.445 43.094 17.5 1 56.72 117 ARG A O 1
ATOM 947 N N . HIS A 1 118 ? -8.633 41.125 18.344 1 53.16 118 HIS A N 1
ATOM 948 C CA . HIS A 1 118 ? -9.727 41.656 19.141 1 53.16 118 HIS A CA 1
ATOM 949 C C . HIS A 1 118 ? -9.219 42.594 20.219 1 53.16 118 HIS A C 1
ATOM 951 O O . HIS A 1 118 ? -10 43.312 20.844 1 53.16 118 HIS A O 1
ATOM 957 N N . ALA A 1 119 ? -8.016 42.688 20.547 1 53 119 ALA A N 1
ATOM 958 C CA . ALA A 1 119 ? -7.668 43.562 21.641 1 53 119 ALA A CA 1
ATOM 959 C C . ALA A 1 119 ? -7.758 45.031 21.219 1 53 119 ALA A C 1
ATOM 961 O O . ALA A 1 119 ? -8.023 45.906 22.031 1 53 119 ALA A O 1
ATOM 962 N N . LEU A 1 120 ? -7.715 45.344 19.938 1 49.59 120 LEU A N 1
ATOM 963 C CA . LEU A 1 120 ? -7.598 46.781 19.641 1 49.59 120 LEU A CA 1
ATOM 964 C C . LEU A 1 120 ? -8.969 47.406 19.469 1 49.59 120 LEU A C 1
ATOM 966 O O . LEU A 1 120 ? -9.086 48.656 19.391 1 49.59 120 LEU A O 1
ATOM 970 N N . GLY A 1 121 ? -10.008 46.625 19.281 1 46.97 121 GLY A N 1
ATOM 971 C CA . GLY A 1 121 ? -11.188 47.312 18.766 1 46.97 121 GLY A CA 1
ATOM 972 C C . GLY A 1 121 ? -11.984 48.031 19.828 1 46.97 121 GLY A C 1
ATOM 973 O O . GLY A 1 121 ? -12.984 48.688 19.531 1 46.97 121 GLY A O 1
ATOM 974 N N . CYS A 1 122 ? -11.844 47.562 21.078 1 48.06 122 CYS A N 1
ATOM 975 C CA . CYS A 1 122 ? -12.992 47.969 21.891 1 48.06 122 CYS A CA 1
ATOM 976 C C . CYS A 1 122 ? -12.914 49.438 22.266 1 48.06 122 CYS A C 1
ATOM 978 O O . CYS A 1 122 ? -13.664 49.906 23.125 1 48.06 122 CYS A O 1
ATOM 980 N N . ALA A 1 123 ? -11.93 50.188 21.844 1 46.09 123 ALA A N 1
ATOM 981 C CA . ALA A 1 123 ? -12.023 51.531 22.422 1 46.09 123 ALA A CA 1
ATOM 982 C C . ALA A 1 123 ? -13.148 52.344 21.781 1 46.09 123 ALA A C 1
ATOM 984 O O . ALA A 1 123 ? -13.055 52.75 20.625 1 46.09 123 ALA A O 1
ATOM 985 N N . SER A 1 124 ? -14.383 51.844 21.781 1 47.41 124 SER A N 1
ATOM 986 C CA . SER A 1 124 ? -15.516 52.656 21.312 1 47.41 124 SER A CA 1
ATOM 987 C C . SER A 1 124 ? -15.516 54.031 21.953 1 47.41 124 SER A C 1
ATOM 989 O O . SER A 1 124 ? -15.391 54.156 23.172 1 47.41 124 SER A O 1
ATOM 991 N N . THR A 1 125 ? -14.891 55.031 21.328 1 46.78 125 THR A N 1
ATOM 992 C CA . THR A 1 125 ? -14.922 56.438 21.625 1 46.78 125 THR A CA 1
ATOM 993 C C . THR A 1 125 ? -16.359 56.938 21.703 1 46.78 125 THR A C 1
ATOM 995 O O . THR A 1 125 ? -17.141 56.812 20.766 1 46.78 125 THR A O 1
ATOM 998 N N . SER A 1 126 ? -17.125 56.719 22.781 1 47 126 SER A N 1
ATOM 999 C CA . SER A 1 126 ? -18.391 57.375 23.094 1 47 126 SER A CA 1
ATOM 1000 C C . SER A 1 126 ? -18.266 58.906 22.984 1 47 126 SER A C 1
ATOM 1002 O O . SER A 1 126 ? -17.594 59.531 23.797 1 47 126 SER A O 1
ATOM 1004 N N . LEU A 1 127 ? -18.062 59.531 21.828 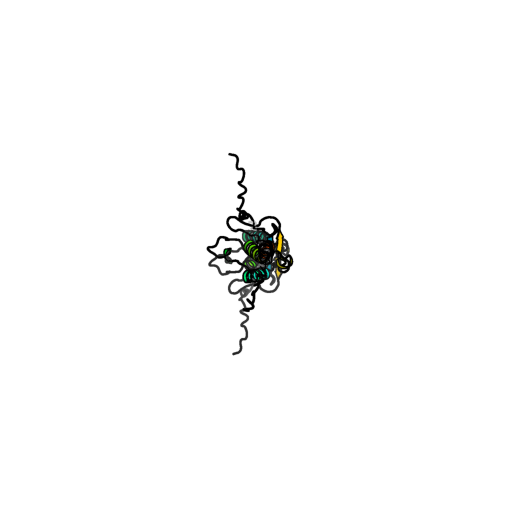1 44.25 127 LEU A N 1
ATOM 1005 C CA . LEU A 1 127 ? -18.094 60.969 21.625 1 44.25 127 LEU A CA 1
ATOM 1006 C C . LEU A 1 127 ? -19.453 61.562 22 1 44.25 127 LEU A C 1
ATOM 1008 O O . LEU A 1 127 ? -20.469 61.219 21.406 1 44.25 127 LEU A O 1
ATOM 1012 N N . PHE A 1 128 ? -19.672 61.844 23.266 1 44.62 128 PHE A N 1
ATOM 1013 C CA . PHE A 1 128 ? -20.766 62.625 23.859 1 44.62 128 PHE A CA 1
ATOM 1014 C C . PHE A 1 128 ? -20.906 63.969 23.188 1 44.62 128 PHE A C 1
ATOM 1016 O O . PHE A 1 128 ? -19.984 64.812 23.203 1 44.62 128 PHE A O 1
ATOM 1023 N N . PHE A 1 129 ? -21.625 64.062 22 1 44 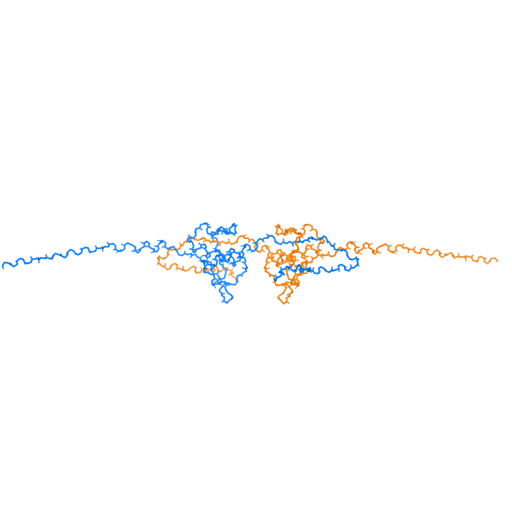129 PHE A N 1
ATOM 1024 C CA . PHE A 1 129 ? -22.016 65.312 21.344 1 44 129 PHE A CA 1
ATOM 1025 C C . PHE A 1 129 ? -22.859 66.125 22.266 1 44 129 PHE A C 1
ATOM 1027 O O . PHE A 1 129 ? -23.953 65.75 22.688 1 44 129 PHE A O 1
ATOM 1034 N N . ILE A 1 130 ? -22.375 67 23.219 1 44.06 130 ILE A N 1
ATOM 1035 C CA . ILE A 1 130 ? -22.969 68 24.062 1 44.06 130 ILE A CA 1
ATOM 1036 C C . ILE A 1 130 ? -23.656 69.062 23.203 1 44.06 130 ILE A C 1
ATOM 1038 O O . ILE A 1 130 ? -23 69.75 22.438 1 44.06 130 ILE A O 1
ATOM 1042 N N . ILE A 1 131 ? -24.812 68.75 22.562 1 43.28 131 ILE A N 1
ATOM 1043 C CA . ILE A 1 131 ? -25.641 69.75 21.859 1 43.28 131 ILE A CA 1
ATOM 1044 C C . ILE A 1 131 ? -26.047 70.875 22.828 1 43.28 131 ILE A C 1
ATOM 1046 O O . ILE A 1 131 ? -26.75 70.625 23.812 1 43.28 131 ILE A O 1
ATOM 1050 N N . ALA A 1 132 ? -25.234 71.812 23.141 1 41.97 132 ALA A N 1
ATOM 1051 C CA . ALA A 1 132 ? -25.5 73.062 23.844 1 41.97 132 ALA A CA 1
ATOM 1052 C C . ALA A 1 132 ? -26.625 73.875 23.172 1 41.97 132 ALA A C 1
ATOM 1054 O O . ALA A 1 132 ? -26.5 74.25 22.016 1 41.97 132 ALA A O 1
ATOM 1055 N N . PHE A 1 133 ? -27.891 73.438 23.344 1 45.06 133 PHE A N 1
ATOM 1056 C CA . PHE A 1 133 ? -29.047 74.25 23 1 45.06 133 PHE A CA 1
ATOM 1057 C C . PHE A 1 133 ? -28.906 75.625 23.547 1 45.06 133 PHE A C 1
ATOM 1059 O O . PHE A 1 133 ? -28.781 75.875 24.75 1 45.06 133 PHE A O 1
ATOM 1066 N N . PHE A 1 134 ? -28.203 76.562 22.828 1 43.78 134 PHE A N 1
ATOM 1067 C CA . PHE A 1 134 ? -28.156 78 23.031 1 43.78 134 PHE A CA 1
ATOM 1068 C C . PHE A 1 134 ? -29.562 78.562 23.219 1 43.78 134 PHE A C 1
ATOM 1070 O O . PHE A 1 134 ? -30.406 78.438 22.328 1 43.78 134 PHE A O 1
ATOM 1077 N N . THR A 1 135 ? -30.109 78.5 24.422 1 42.34 135 THR A N 1
ATOM 1078 C CA . THR A 1 135 ? -31.266 79.25 24.875 1 42.34 135 THR A CA 1
ATOM 1079 C C . THR A 1 135 ? -31.156 80.688 24.484 1 42.34 135 THR A C 1
ATOM 1081 O O . THR A 1 135 ? -30.234 81.375 24.922 1 42.34 135 THR A O 1
ATOM 1084 N N . LEU A 1 136 ? -31.328 81 23.188 1 37.19 136 LEU A N 1
ATOM 1085 C CA . LEU A 1 136 ? -31.578 82.375 22.797 1 37.19 136 LEU A CA 1
ATOM 1086 C C . LEU A 1 136 ? -32.656 83 23.688 1 37.19 136 LEU A C 1
ATOM 1088 O O . LEU A 1 136 ? -33.75 82.5 23.781 1 37.19 136 LEU A O 1
ATOM 1092 N N . PHE A 1 137 ? -32.156 83.75 24.719 1 31.84 137 PHE A N 1
ATOM 1093 C CA . PHE A 1 137 ? -32.906 84.875 25.312 1 31.84 137 PHE A CA 1
ATOM 1094 C C . PHE A 1 137 ? -33.344 85.875 24.234 1 31.84 137 PHE A C 1
ATOM 1096 O O . PHE A 1 137 ? -32.594 86.125 23.297 1 31.84 137 PHE A O 1
ATOM 1103 N N . MET B 1 1 ? 38.906 14.219 4.375 1 22.95 1 MET B N 1
ATOM 1104 C CA . MET B 1 1 ? 37.781 14.906 3.744 1 22.95 1 MET B CA 1
ATOM 1105 C C . MET B 1 1 ? 36.5 14.734 4.57 1 22.95 1 MET B C 1
ATOM 1107 O O . MET B 1 1 ? 36.125 13.609 4.895 1 22.95 1 MET B O 1
ATOM 1111 N N . ASP B 1 2 ? 36.156 15.586 5.5 1 27.86 2 ASP B N 1
ATOM 1112 C CA . ASP B 1 2 ? 35.375 15.562 6.746 1 27.86 2 ASP B CA 1
ATOM 1113 C C . ASP B 1 2 ? 33.875 15.477 6.473 1 27.86 2 ASP B C 1
ATOM 1115 O O . ASP B 1 2 ? 33.312 16.359 5.82 1 27.86 2 ASP B O 1
ATOM 1119 N N . LEU B 1 3 ? 33.156 14.484 5.855 1 29.16 3 LEU B N 1
ATOM 1120 C CA . LEU B 1 3 ? 31.875 14.289 5.207 1 29.16 3 LEU B CA 1
ATOM 1121 C C . LEU B 1 3 ? 30.734 14.547 6.184 1 29.16 3 LEU B C 1
ATOM 1123 O O . LEU B 1 3 ? 30.078 13.609 6.648 1 29.16 3 LEU B O 1
ATOM 1127 N N . SER B 1 4 ? 30.875 15.492 7.035 1 29.48 4 SER B N 1
ATOM 1128 C CA . SER B 1 4 ? 29.922 15.953 8.039 1 29.48 4 SER B CA 1
ATOM 1129 C C . SER B 1 4 ? 28.547 16.234 7.41 1 29.48 4 SER B C 1
ATOM 1131 O O . SER B 1 4 ? 28.453 16.984 6.43 1 29.48 4 SER B O 1
ATOM 1133 N N . GLY B 1 5 ? 27.75 15.273 7.113 1 30.95 5 GLY B N 1
ATOM 1134 C CA . GLY B 1 5 ? 26.453 15.305 6.449 1 30.95 5 GLY B CA 1
ATOM 1135 C C . GLY B 1 5 ? 25.609 16.5 6.852 1 30.95 5 GLY B C 1
ATOM 1136 O O . GLY B 1 5 ? 25.422 16.766 8.039 1 30.95 5 GLY B O 1
ATOM 1137 N N . GLN B 1 6 ? 25.641 17.641 6.191 1 31.5 6 GLN B N 1
ATOM 1138 C CA . GLN B 1 6 ? 24.891 18.891 6.246 1 31.5 6 GLN B CA 1
ATOM 1139 C C . GLN B 1 6 ? 23.406 18.641 6.523 1 31.5 6 GLN B C 1
ATOM 1141 O O . GLN B 1 6 ? 22.766 17.859 5.816 1 31.5 6 GLN B O 1
ATOM 1146 N N . GLU B 1 7 ? 22.953 18.516 7.715 1 34.84 7 GLU B N 1
ATOM 1147 C CA . GLU B 1 7 ? 21.578 18.594 8.219 1 34.84 7 GLU B CA 1
ATOM 1148 C C . GLU B 1 7 ? 20.734 19.547 7.387 1 34.84 7 GLU B C 1
ATOM 1150 O O . GLU B 1 7 ? 20.938 20.766 7.426 1 34.84 7 GLU B O 1
ATOM 1155 N N . SER B 1 8 ? 20.594 19.422 6.176 1 35.03 8 SER B N 1
ATOM 1156 C CA . SER B 1 8 ? 19.719 20.312 5.422 1 35.03 8 SER B CA 1
ATOM 1157 C C . SER B 1 8 ? 18.516 20.766 6.262 1 35.03 8 SER B C 1
ATOM 1159 O O . SER B 1 8 ? 17.703 19.938 6.688 1 35.03 8 SER B O 1
ATOM 1161 N N . GLU B 1 9 ? 18.703 21.656 7.184 1 34.97 9 GLU B N 1
ATOM 1162 C CA . GLU B 1 9 ? 17.688 22.484 7.855 1 34.97 9 GLU B CA 1
ATOM 1163 C C . GLU B 1 9 ? 16.547 22.812 6.914 1 34.97 9 GLU B C 1
ATOM 1165 O O . GLU B 1 9 ? 16.703 23.594 5.98 1 34.97 9 GLU B O 1
ATOM 1170 N N . HIS B 1 10 ? 15.961 21.906 6.297 1 39.56 10 HIS B N 1
ATOM 1171 C CA . HIS B 1 10 ? 14.734 22.297 5.605 1 39.56 10 HIS B CA 1
ATOM 1172 C C . HIS B 1 10 ? 14.039 23.453 6.32 1 39.56 10 HIS B C 1
ATOM 1174 O O . HIS B 1 10 ? 13.828 23.406 7.531 1 39.56 10 HIS B O 1
ATOM 1180 N N . GLN B 1 11 ? 14.383 24.656 5.848 1 39.34 11 GLN B N 1
ATOM 1181 C CA . GLN B 1 11 ? 13.914 25.969 6.305 1 39.34 11 GLN B CA 1
ATOM 1182 C C . GLN B 1 11 ? 12.438 25.906 6.684 1 39.34 11 GLN B C 1
ATOM 1184 O O . GLN B 1 11 ? 11.57 25.828 5.812 1 39.34 11 GLN B O 1
ATOM 1189 N N . MET B 1 12 ? 12.008 25.047 7.59 1 41.31 12 MET B N 1
ATOM 1190 C CA . MET B 1 12 ? 10.734 25.516 8.117 1 41.31 12 MET B CA 1
ATOM 1191 C C . MET B 1 12 ? 10.641 27.047 8.023 1 41.31 12 MET B C 1
ATOM 1193 O O . MET B 1 12 ? 11.656 27.734 8.078 1 41.31 12 MET B O 1
ATOM 1197 N N . LEU B 1 13 ? 9.664 27.609 7.277 1 43.19 13 LEU B N 1
ATOM 1198 C CA . LEU B 1 13 ? 9.445 29.047 7.273 1 43.19 13 LEU B CA 1
ATOM 1199 C C . LEU B 1 13 ? 9.922 29.672 8.578 1 43.19 13 LEU B C 1
ATOM 1201 O O . LEU B 1 13 ? 9.547 29.203 9.664 1 43.19 13 LEU B O 1
ATOM 1205 N N . LYS B 1 14 ? 11.156 30.016 8.625 1 46.09 14 LYS B N 1
ATOM 1206 C CA . LYS B 1 14 ? 11.516 30.969 9.664 1 46.09 14 LYS B CA 1
ATOM 1207 C C . LYS B 1 14 ? 10.297 31.781 10.102 1 46.09 14 LYS B C 1
ATOM 1209 O O . LYS B 1 14 ? 9.602 32.375 9.273 1 46.09 14 LYS B O 1
ATOM 1214 N N . GLY B 1 15 ? 9.727 31.203 11.117 1 45.91 15 GLY B N 1
ATOM 1215 C CA . GLY B 1 15 ? 8.625 31.938 11.703 1 45.91 15 GLY B CA 1
ATOM 1216 C C . GLY B 1 15 ? 8.766 33.438 11.539 1 45.91 15 GLY B C 1
ATOM 1217 O O . GLY B 1 15 ? 9.82 34 11.828 1 45.91 15 GLY B O 1
ATOM 1218 N N . VAL B 1 16 ? 8.344 34 10.406 1 48.38 16 VAL B N 1
ATOM 1219 C CA . VAL B 1 16 ? 8.18 35.438 10.547 1 48.38 16 VAL B CA 1
ATOM 1220 C C . VAL B 1 16 ? 7.996 35.812 12.016 1 48.38 16 VAL B C 1
ATOM 1222 O O . VAL B 1 16 ? 7.43 35.031 12.781 1 48.38 16 VAL B O 1
ATOM 1225 N N . GLU B 1 17 ? 8.609 36.656 12.492 1 53.62 17 GLU B N 1
ATOM 1226 C CA . GLU B 1 17 ? 8.383 37.281 13.805 1 53.62 17 GLU B CA 1
ATOM 1227 C C . GLU B 1 17 ? 6.898 37.469 14.07 1 53.62 17 GLU B C 1
ATOM 1229 O O . GLU B 1 17 ? 6.184 38.062 13.258 1 53.62 17 GLU B O 1
ATOM 1234 N N . GLY B 1 18 ? 6.309 36.625 14.883 1 63.53 18 GLY B N 1
ATOM 1235 C CA . GLY B 1 18 ? 4.938 36.781 15.336 1 63.53 18 GLY B CA 1
ATOM 1236 C C . GLY B 1 18 ? 4.035 35.656 14.938 1 63.53 18 GLY B C 1
ATOM 1237 O O . GLY B 1 18 ? 2.879 35.594 15.359 1 63.53 18 GLY B O 1
ATOM 1238 N N . LEU B 1 19 ? 4.52 34.75 14.008 1 70.25 19 LEU B N 1
ATOM 1239 C CA . LEU B 1 19 ? 3.619 33.656 13.617 1 70.25 19 LEU B CA 1
ATOM 1240 C C . LEU B 1 19 ? 3.879 32.406 14.453 1 70.25 19 LEU B C 1
ATOM 1242 O O . LEU B 1 19 ? 5.031 32.094 14.742 1 70.25 19 LEU B O 1
ATOM 1246 N N . LYS B 1 20 ? 2.807 31.922 15.102 1 83.62 20 LYS B N 1
ATOM 1247 C CA . LYS B 1 20 ? 2.898 30.688 15.883 1 83.62 20 LYS B CA 1
ATOM 1248 C C . LYS B 1 20 ? 2.422 29.484 15.07 1 83.62 20 LYS B C 1
ATOM 1250 O O . LYS B 1 20 ? 1.409 29.562 14.375 1 83.62 20 LYS B O 1
ATOM 1255 N N . TYR B 1 21 ? 3.352 28.422 15.047 1 86.94 21 TYR B N 1
ATOM 1256 C CA . TYR B 1 21 ? 2.992 27.156 14.398 1 86.94 21 TYR B CA 1
ATOM 1257 C C . TYR B 1 21 ? 2.455 26.156 15.406 1 86.94 21 TYR B C 1
ATOM 1259 O O . TYR B 1 21 ? 2.771 26.234 16.594 1 86.94 21 TYR B O 1
ATOM 1267 N N . LEU B 1 22 ? 1.64 25.297 14.836 1 92.44 22 LEU B N 1
ATOM 1268 C CA . LEU B 1 22 ? 1.221 24.188 15.688 1 92.44 22 LEU B CA 1
ATOM 1269 C C . LEU B 1 22 ? 2.414 23.312 16.078 1 92.44 22 LEU B C 1
ATOM 1271 O O . LEU B 1 22 ? 3.547 23.594 15.68 1 92.44 22 LEU B O 1
ATOM 1275 N N . GLN B 1 23 ? 2.193 22.344 17 1 91.56 23 GLN B N 1
ATOM 1276 C CA . GLN B 1 23 ? 3.252 21.469 17.484 1 91.56 23 GLN B CA 1
ATOM 1277 C C . GLN B 1 23 ? 3.949 20.75 16.344 1 91.56 23 GLN B C 1
ATOM 1279 O O . GLN B 1 23 ? 3.342 20.516 15.289 1 91.56 23 GLN B O 1
ATOM 1284 N N . LYS B 1 24 ? 5.211 20.406 16.578 1 92.56 24 LYS B N 1
ATOM 1285 C CA . LYS B 1 24 ? 5.98 19.656 15.586 1 92.56 24 LYS B CA 1
ATOM 1286 C C . LYS B 1 24 ? 5.578 18.188 15.578 1 92.56 24 LYS B C 1
ATOM 1288 O O . LYS B 1 24 ? 6.281 17.344 16.141 1 92.56 24 LYS B O 1
ATOM 1293 N N . GLN B 1 25 ? 4.457 17.969 15 1 94.56 25 GLN B N 1
ATOM 1294 C CA . GLN B 1 25 ? 3.971 16.594 14.805 1 94.56 25 GLN B CA 1
ATOM 1295 C C . GLN B 1 25 ? 3.213 16.469 13.492 1 94.56 25 GLN B C 1
ATOM 1297 O O . GLN B 1 25 ? 2.656 17.453 12.992 1 94.56 25 GLN B O 1
ATOM 1302 N N . TRP B 1 26 ? 3.262 15.273 12.875 1 95.81 26 TRP B N 1
ATOM 1303 C CA . TRP B 1 26 ? 2.678 14.945 11.578 1 95.81 26 TRP B CA 1
ATOM 1304 C C . TRP B 1 26 ? 1.812 13.695 11.664 1 95.81 26 TRP B C 1
ATOM 1306 O O . TRP B 1 26 ? 1.896 12.945 12.641 1 95.81 26 TRP B O 1
ATOM 1316 N N . CYS B 1 27 ? 0.945 13.445 10.711 1 96.5 27 CYS B N 1
ATOM 1317 C CA . CYS B 1 27 ? 0.183 12.211 10.547 1 96.5 27 CYS B CA 1
ATOM 1318 C C . CYS B 1 27 ? 0.647 11.453 9.312 1 96.5 27 CYS B C 1
ATOM 1320 O O . CYS B 1 27 ? 0.61 11.977 8.195 1 96.5 27 CYS B O 1
ATOM 1322 N N . VAL B 1 28 ? 1.177 10.211 9.539 1 93.44 28 VAL B N 1
ATOM 1323 C CA . VAL B 1 28 ? 1.713 9.438 8.422 1 93.44 28 VAL B CA 1
ATOM 1324 C C . VAL B 1 28 ? 1.009 8.086 8.344 1 93.44 28 VAL B C 1
ATOM 1326 O O . VAL B 1 28 ? 0.429 7.625 9.336 1 93.44 28 VAL B O 1
ATOM 1329 N N . ASP B 1 29 ? 1.034 7.566 7.07 1 88.25 29 ASP B N 1
ATOM 1330 C CA . ASP B 1 29 ? 0.586 6.191 6.867 1 88.25 29 ASP B CA 1
ATOM 1331 C C . ASP B 1 29 ? 1.567 5.199 7.48 1 88.25 29 ASP B C 1
ATOM 1333 O O . ASP B 1 29 ? 2.768 5.25 7.207 1 88.25 29 ASP B O 1
ATOM 1337 N N . VAL B 1 30 ? 1.077 4.324 8.328 1 76.62 30 VAL B N 1
ATOM 1338 C CA . VAL B 1 30 ? 2.008 3.436 9.016 1 76.62 30 VAL B CA 1
ATOM 1339 C C . VAL B 1 30 ? 1.983 2.055 8.367 1 76.62 30 VAL B C 1
ATOM 1341 O O . VAL B 1 30 ? 2.666 1.134 8.82 1 76.62 30 VAL B O 1
ATOM 1344 N N . ARG B 1 31 ? 1.288 2.105 7.355 1 73.62 31 ARG B N 1
ATOM 1345 C CA . ARG B 1 31 ? 1.354 0.797 6.711 1 73.62 31 ARG B CA 1
ATOM 1346 C C . ARG B 1 31 ? 2.736 0.546 6.121 1 73.62 31 ARG B C 1
ATOM 1348 O O . ARG B 1 31 ? 3.451 1.489 5.773 1 73.62 31 ARG B O 1
ATOM 1355 N N . ASN B 1 32 ? 3.287 -0.42 6.332 1 62.31 32 ASN B N 1
ATOM 1356 C CA . ASN B 1 32 ? 4.633 -0.709 5.852 1 62.31 32 ASN B CA 1
ATOM 1357 C C . ASN B 1 32 ? 4.641 -1.039 4.363 1 62.31 32 ASN B C 1
ATOM 1359 O O . ASN B 1 32 ? 4.664 -2.211 3.982 1 62.31 32 ASN B O 1
ATOM 1363 N N . LEU B 1 33 ? 4.555 0.061 3.525 1 69.88 33 LEU B N 1
ATOM 1364 C CA . LEU B 1 33 ? 4.605 -0.132 2.08 1 69.88 33 LEU B CA 1
ATOM 1365 C C . LEU B 1 33 ? 6.008 -0.539 1.635 1 69.88 33 LEU B C 1
ATOM 1367 O O . LEU B 1 33 ? 6.16 -1.326 0.698 1 69.88 33 LEU B O 1
ATOM 1371 N N . SER B 1 34 ? 6.91 -0.045 2.434 1 68.94 34 SER B N 1
ATOM 1372 C CA . SER B 1 34 ? 8.281 -0.422 2.115 1 68.94 34 SER B CA 1
ATOM 1373 C C . SER B 1 34 ? 8.484 -1.93 2.23 1 68.94 34 SER B C 1
ATOM 1375 O O . SER B 1 34 ? 9.141 -2.539 1.383 1 68.94 34 SER B O 1
ATOM 1377 N N . ARG B 1 35 ? 7.871 -2.328 3.246 1 76.19 35 ARG B N 1
ATOM 1378 C CA . ARG B 1 35 ? 7.992 -3.773 3.424 1 76.19 35 ARG B CA 1
ATOM 1379 C C . ARG B 1 35 ? 7.281 -4.523 2.303 1 76.19 35 ARG B C 1
ATOM 1381 O O . ARG B 1 35 ? 7.789 -5.527 1.803 1 76.19 35 ARG B O 1
ATOM 1388 N N . ALA B 1 36 ? 6.203 -3.939 1.87 1 80.62 36 ALA B N 1
ATOM 1389 C CA . ALA B 1 36 ? 5.473 -4.57 0.774 1 80.62 36 ALA B CA 1
ATOM 1390 C C . ALA B 1 36 ? 6.297 -4.555 -0.513 1 80.62 36 ALA B C 1
ATOM 1392 O O . ALA B 1 36 ? 6.344 -5.551 -1.237 1 80.62 36 ALA B O 1
ATOM 1393 N N . LEU B 1 37 ? 6.953 -3.486 -0.688 1 80.31 37 LEU B N 1
ATOM 1394 C CA . LEU B 1 37 ? 7.773 -3.363 -1.888 1 80.31 37 LEU B CA 1
ATOM 1395 C C . LEU B 1 37 ? 8.977 -4.297 -1.823 1 80.31 37 LEU B C 1
ATOM 1397 O O . LEU B 1 37 ? 9.367 -4.887 -2.834 1 80.31 37 LEU B O 1
ATOM 1401 N N . ALA B 1 38 ? 9.523 -4.457 -0.667 1 83.75 38 ALA B N 1
ATOM 1402 C CA . ALA B 1 38 ? 10.633 -5.395 -0.489 1 83.75 38 ALA B CA 1
ATOM 1403 C C . ALA B 1 38 ? 10.188 -6.824 -0.786 1 83.75 38 ALA B C 1
ATOM 1405 O O . ALA B 1 38 ? 10.891 -7.566 -1.477 1 83.75 38 ALA B O 1
ATOM 1406 N N . GLU B 1 39 ? 9.062 -7.176 -0.238 1 89.94 39 GLU B N 1
ATOM 1407 C CA . GLU B 1 39 ? 8.539 -8.516 -0.487 1 89.94 39 GLU B CA 1
ATOM 1408 C C . GLU B 1 39 ? 8.172 -8.695 -1.956 1 89.94 39 GLU B C 1
ATOM 1410 O O . GLU B 1 39 ? 8.359 -9.781 -2.518 1 89.94 39 GLU B O 1
ATOM 1415 N N . PHE B 1 40 ? 7.707 -7.633 -2.602 1 91.19 40 PHE B N 1
ATOM 1416 C CA . PHE B 1 40 ? 7.434 -7.625 -4.035 1 91.19 40 PHE B CA 1
ATOM 1417 C C . PHE B 1 40 ? 8.695 -7.934 -4.828 1 91.19 40 PHE B C 1
ATOM 1419 O O . PHE B 1 40 ? 8.703 -8.836 -5.672 1 91.19 40 PHE B O 1
ATOM 1426 N N . ASN B 1 41 ? 9.695 -7.23 -4.566 1 88.69 41 ASN B N 1
ATOM 1427 C CA . ASN B 1 41 ? 10.961 -7.43 -5.266 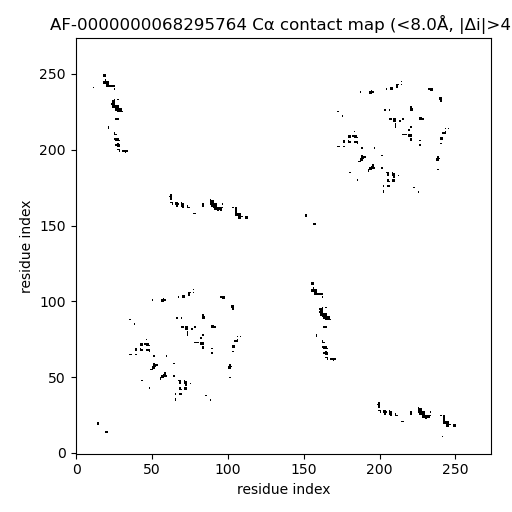1 88.69 41 ASN B CA 1
ATOM 1428 C C . ASN B 1 41 ? 11.516 -8.836 -5.027 1 88.69 41 ASN B C 1
ATOM 1430 O O . ASN B 1 41 ? 12.016 -9.477 -5.953 1 88.69 41 ASN B O 1
ATOM 1434 N N . TYR B 1 42 ? 11.43 -9.297 -3.85 1 93.31 42 TYR B N 1
ATOM 1435 C CA . TYR B 1 42 ? 11.891 -10.648 -3.529 1 93.31 42 TYR B CA 1
ATOM 1436 C C . TYR B 1 42 ? 11.141 -11.688 -4.359 1 93.31 42 TYR B C 1
ATOM 1438 O O . TYR B 1 42 ? 11.758 -12.562 -4.977 1 93.31 42 TYR B O 1
ATOM 1446 N N . ALA B 1 43 ? 9.875 -11.508 -4.332 1 96.06 43 ALA B N 1
ATOM 1447 C CA . ALA B 1 43 ? 9.062 -12.438 -5.105 1 96.06 43 ALA B CA 1
ATOM 1448 C C . ALA B 1 43 ? 9.445 -12.414 -6.582 1 96.06 43 ALA B C 1
ATOM 1450 O O . ALA B 1 43 ? 9.609 -13.469 -7.203 1 96.06 43 ALA B O 1
ATOM 1451 N N . CYS B 1 44 ? 9.664 -11.281 -7.082 1 93.25 44 CYS B N 1
ATOM 1452 C CA . CYS B 1 44 ? 9.922 -11.141 -8.516 1 93.25 44 CYS B CA 1
ATOM 1453 C C . CYS B 1 44 ? 11.344 -11.578 -8.859 1 93.25 44 CYS B C 1
ATOM 1455 O O . CYS B 1 44 ? 11.648 -11.836 -10.023 1 93.25 44 CYS B O 1
ATOM 1457 N N . THR B 1 45 ? 12.18 -11.711 -7.918 1 91.69 45 THR B N 1
ATOM 1458 C CA . THR B 1 45 ? 13.508 -12.273 -8.133 1 91.69 45 THR B CA 1
ATOM 1459 C C . THR B 1 45 ? 13.422 -13.758 -8.461 1 91.69 45 THR B C 1
ATOM 1461 O O . THR B 1 45 ? 14.242 -14.281 -9.219 1 91.69 45 THR B O 1
ATOM 1464 N N . TRP B 1 46 ? 12.461 -14.422 -7.938 1 93.62 46 TRP B N 1
ATOM 1465 C CA . TRP B 1 46 ? 12.398 -15.875 -8.023 1 93.62 46 TRP B CA 1
ATOM 1466 C C . TRP B 1 46 ? 11.234 -16.328 -8.906 1 93.62 46 TRP B C 1
ATOM 1468 O O . TRP B 1 46 ? 11.07 -17.516 -9.172 1 93.62 46 TRP B O 1
ATOM 1478 N N . ALA B 1 47 ? 10.422 -15.312 -9.297 1 94.81 47 ALA B N 1
ATOM 1479 C CA . ALA B 1 47 ? 9.242 -15.648 -10.094 1 94.81 47 ALA B CA 1
ATOM 1480 C C . ALA B 1 47 ? 9.125 -14.742 -11.305 1 94.81 47 ALA B C 1
ATOM 1482 O O . ALA B 1 47 ? 9.828 -13.734 -11.414 1 94.81 47 ALA B O 1
ATOM 1483 N N . ASP B 1 48 ? 8.328 -15.164 -12.219 1 89.44 48 ASP B N 1
ATOM 1484 C CA . ASP B 1 48 ? 8.141 -14.398 -13.453 1 89.44 48 ASP B CA 1
ATOM 1485 C C . ASP B 1 48 ? 7.164 -13.242 -13.234 1 89.44 48 ASP B C 1
ATOM 1487 O O . ASP B 1 48 ? 5.965 -13.453 -13.07 1 89.44 48 ASP B O 1
ATOM 1491 N N . CYS B 1 49 ? 7.707 -12.023 -13.297 1 91.5 49 CYS B N 1
ATOM 1492 C CA . CYS B 1 49 ? 6.879 -10.828 -13.156 1 91.5 49 CYS B CA 1
ATOM 1493 C C . CYS B 1 49 ? 6.883 -10.008 -14.438 1 91.5 49 CYS B C 1
ATOM 1495 O O . CYS B 1 49 ? 6.59 -8.812 -14.414 1 91.5 49 CYS B O 1
ATOM 1497 N N . THR B 1 50 ? 7.145 -10.609 -15.562 1 85.62 50 THR B N 1
ATOM 1498 C CA . THR B 1 50 ? 7.324 -9.922 -16.828 1 85.62 50 THR B CA 1
ATOM 1499 C C . THR B 1 50 ? 6.027 -9.258 -17.281 1 85.62 50 THR B C 1
ATOM 1501 O O . THR B 1 50 ? 6.047 -8.211 -17.922 1 85.62 50 THR B O 1
ATOM 1504 N N . SER B 1 51 ? 4.922 -9.773 -16.812 1 86.06 51 SER B N 1
ATOM 1505 C CA . SER B 1 51 ? 3.619 -9.258 -17.219 1 86.06 51 SER B CA 1
ATOM 1506 C C . SER B 1 51 ? 3.32 -7.914 -16.562 1 86.06 51 SER B C 1
ATOM 1508 O O . SER B 1 51 ? 2.408 -7.203 -16.984 1 86.06 51 SER B O 1
ATOM 1510 N N . LEU B 1 52 ? 3.986 -7.531 -15.469 1 84.75 52 LEU B N 1
ATOM 1511 C CA . LEU B 1 52 ? 3.742 -6.293 -14.734 1 84.75 52 LEU B CA 1
ATOM 1512 C C . LEU B 1 52 ? 4.477 -5.121 -15.375 1 84.75 52 LEU B C 1
ATOM 1514 O O . LEU B 1 52 ? 4.258 -3.967 -15.008 1 84.75 52 LEU B O 1
ATOM 1518 N N . GLY B 1 53 ? 5.223 -5.277 -16.312 1 68.19 53 GLY B N 1
ATOM 1519 C CA . GLY B 1 53 ? 5.949 -4.207 -16.969 1 68.19 53 GLY B CA 1
ATOM 1520 C C . GLY B 1 53 ? 5.074 -3.361 -17.875 1 68.19 53 GLY B C 1
ATOM 1521 O O . GLY B 1 53 ? 3.961 -3.762 -18.219 1 68.19 53 GLY B O 1
ATOM 1522 N N . GLY B 1 54 ? 5.363 -1.902 -17.953 1 57.66 54 GLY B N 1
ATOM 1523 C CA . GLY B 1 54 ? 4.676 -0.864 -18.703 1 57.66 54 GLY B CA 1
ATOM 1524 C C . GLY B 1 54 ? 3.805 -1.412 -19.812 1 57.66 54 GLY B C 1
ATOM 1525 O O . GLY B 1 54 ? 2.609 -1.116 -19.875 1 57.66 54 GLY B O 1
ATOM 1526 N N . LYS B 1 55 ? 4.191 -1.739 -20.906 1 53.56 55 LYS B N 1
ATOM 1527 C CA . LYS B 1 55 ? 3.471 -2.137 -22.109 1 53.56 55 LYS B CA 1
ATOM 1528 C C . LYS B 1 55 ? 3.014 -3.59 -22.031 1 53.56 55 LYS B C 1
ATOM 1530 O O . LYS B 1 55 ? 2.711 -4.211 -23.047 1 53.56 55 LYS B O 1
ATOM 1535 N N . ARG B 1 56 ? 2.748 -3.977 -20.719 1 65.19 56 ARG B N 1
ATOM 1536 C CA . ARG B 1 56 ? 2.463 -5.406 -20.641 1 65.19 56 ARG B CA 1
ATOM 1537 C C . ARG B 1 56 ? 1.002 -5.652 -20.281 1 65.19 56 ARG B C 1
ATOM 1539 O O . ARG B 1 56 ? 0.20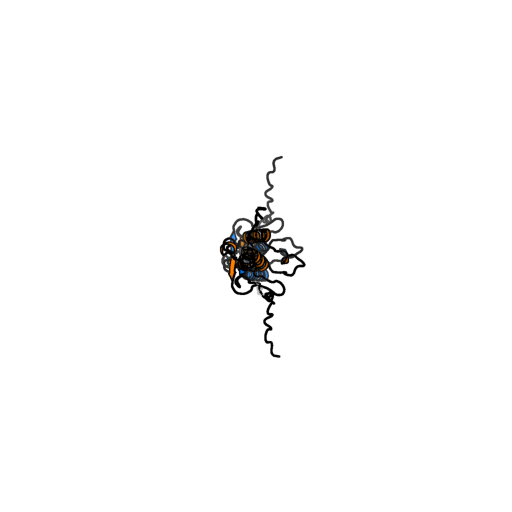2 -4.715 -20.234 1 65.19 56 ARG B O 1
ATOM 1546 N N . SER B 1 57 ? 0.573 -6.93 -20.188 1 71.62 57 SER B N 1
ATOM 1547 C CA . SER B 1 57 ? -0.799 -7.398 -20.016 1 71.62 57 SER B CA 1
ATOM 1548 C C . SER B 1 57 ? -1.358 -7.012 -18.656 1 71.62 57 SER B C 1
ATOM 1550 O O . SER B 1 57 ? -2.574 -6.996 -18.453 1 71.62 57 SER B O 1
ATOM 1552 N N . CYS B 1 58 ? -0.422 -6.668 -17.719 1 77.56 58 CYS B N 1
ATOM 1553 C CA . CYS B 1 58 ? -0.915 -6.391 -16.375 1 77.56 58 CYS B CA 1
ATOM 1554 C C . CYS B 1 58 ? -0.581 -4.965 -15.961 1 77.56 58 CYS B C 1
ATOM 1556 O O . CYS B 1 58 ? 0.5 -4.707 -15.43 1 77.56 58 CYS B O 1
ATOM 1558 N N . ASP B 1 59 ? -1.49 -4.055 -16.25 1 76.81 59 ASP B N 1
ATOM 1559 C CA . ASP B 1 59 ? -1.434 -2.686 -15.758 1 76.81 59 ASP B CA 1
ATOM 1560 C C . ASP B 1 59 ? -2.27 -2.529 -14.492 1 76.81 59 ASP B C 1
ATOM 1562 O O . ASP B 1 59 ? -3.408 -2.062 -14.547 1 76.81 59 ASP B O 1
ATOM 1566 N N . LEU B 1 60 ? -1.709 -3.01 -13.398 1 74.94 60 LEU B N 1
ATOM 1567 C CA . LEU B 1 60 ? -2.424 -3.123 -12.133 1 74.94 60 LEU B CA 1
ATOM 1568 C C . LEU B 1 60 ? -2.02 -2.002 -11.18 1 74.94 60 LEU B C 1
ATOM 1570 O O . LEU B 1 60 ? -0.945 -1.416 -11.32 1 74.94 60 LEU B O 1
ATOM 1574 N N . GLU B 1 61 ? -2.922 -1.728 -10.289 1 71.19 61 GLU B N 1
ATOM 1575 C CA . GLU B 1 61 ? -2.555 -0.859 -9.172 1 71.19 61 GLU B CA 1
ATOM 1576 C C . GLU B 1 61 ? -1.553 -1.544 -8.25 1 71.19 61 GLU B C 1
ATOM 1578 O O . GLU B 1 61 ? -1.354 -2.758 -8.328 1 71.19 61 GLU B O 1
ATOM 1583 N N . MET B 1 62 ? -0.922 -0.899 -7.426 1 73.06 62 MET B N 1
ATOM 1584 C CA . MET B 1 62 ? 0.196 -1.378 -6.617 1 73.06 62 MET B CA 1
ATOM 1585 C C . MET B 1 62 ? -0.199 -2.619 -5.82 1 73.06 62 MET B C 1
ATOM 1587 O O . MET B 1 62 ? 0.532 -3.611 -5.809 1 73.06 62 MET B O 1
ATOM 1591 N N . HIS B 1 63 ? -1.361 -2.584 -5.25 1 76.25 63 HIS B N 1
ATOM 1592 C CA . HIS B 1 63 ? -1.826 -3.721 -4.465 1 76.25 63 HIS B CA 1
ATOM 1593 C C . HIS B 1 63 ? -1.926 -4.977 -5.324 1 76.25 63 HIS B C 1
ATOM 1595 O O . HIS B 1 63 ? -1.467 -6.051 -4.918 1 76.25 63 HIS B O 1
ATOM 1601 N N . ASP B 1 64 ? -2.436 -4.715 -6.473 1 82.81 64 ASP B N 1
ATOM 1602 C CA . ASP B 1 64 ? -2.641 -5.855 -7.359 1 82.81 64 ASP B CA 1
ATOM 1603 C C . ASP B 1 64 ? -1.321 -6.312 -7.98 1 82.81 64 ASP B C 1
ATOM 1605 O O . ASP B 1 64 ? -1.127 -7.504 -8.227 1 82.81 64 ASP B O 1
ATOM 1609 N N . ARG B 1 65 ? -0.431 -5.367 -8.117 1 85.38 65 ARG B N 1
ATOM 1610 C CA . ARG B 1 65 ? 0.899 -5.723 -8.602 1 85.38 65 ARG B CA 1
ATOM 1611 C C . ARG B 1 65 ? 1.634 -6.598 -7.594 1 85.38 65 ARG B C 1
ATOM 1613 O O . ARG B 1 65 ? 2.244 -7.605 -7.961 1 85.38 65 ARG B O 1
ATOM 1620 N N . ILE B 1 66 ? 1.437 -6.246 -6.43 1 89 66 ILE B N 1
ATOM 1621 C CA . ILE B 1 66 ? 2.057 -7.02 -5.359 1 89 66 ILE B CA 1
ATOM 1622 C C . ILE B 1 66 ? 1.387 -8.391 -5.254 1 89 66 ILE B C 1
ATOM 1624 O O . ILE B 1 66 ? 2.064 -9.414 -5.129 1 89 66 ILE B O 1
ATOM 1628 N N . SER B 1 67 ? 0.096 -8.438 -5.363 1 91.5 67 SER B N 1
ATOM 1629 C CA . SER B 1 67 ? -0.63 -9.703 -5.352 1 91.5 67 SER B CA 1
ATOM 1630 C C . SER B 1 67 ? -0.177 -10.617 -6.488 1 91.5 67 SER B C 1
ATOM 1632 O O . SER B 1 67 ? -0.04 -11.828 -6.305 1 91.5 67 SER B O 1
ATOM 1634 N N . TYR B 1 68 ? 0.039 -10.008 -7.609 1 93.44 68 TYR B N 1
ATOM 1635 C CA . TYR B 1 68 ? 0.518 -10.781 -8.75 1 93.44 68 TYR B CA 1
ATOM 1636 C C . TYR B 1 68 ? 1.857 -11.438 -8.438 1 93.44 68 TYR B C 1
ATOM 1638 O O . TYR B 1 68 ? 2.033 -12.641 -8.656 1 93.44 68 TYR B O 1
ATOM 1646 N N . ALA B 1 69 ? 2.732 -10.609 -7.914 1 95.56 69 ALA B N 1
ATOM 1647 C CA . ALA B 1 69 ? 4.059 -11.125 -7.574 1 95.56 69 ALA B CA 1
ATOM 1648 C C . ALA B 1 69 ? 3.967 -12.219 -6.52 1 95.56 69 ALA B C 1
ATOM 1650 O O . ALA B 1 69 ? 4.625 -13.258 -6.633 1 95.56 69 ALA B O 1
ATOM 1651 N N . PHE B 1 70 ? 3.135 -12.031 -5.551 1 96.75 70 PHE B N 1
ATOM 1652 C CA . PHE B 1 70 ? 2.922 -13.031 -4.516 1 96.75 70 PHE B CA 1
ATOM 1653 C C . PHE B 1 70 ? 2.432 -14.344 -5.121 1 96.75 70 PHE B C 1
ATOM 1655 O O . PHE B 1 70 ? 2.922 -15.414 -4.77 1 96.75 70 PHE B O 1
ATOM 1662 N N . ASN B 1 71 ? 1.571 -14.195 -6.012 1 96.94 71 ASN B N 1
ATOM 1663 C CA . ASN B 1 71 ? 1.014 -15.406 -6.605 1 96.94 71 ASN B CA 1
ATOM 1664 C C . ASN B 1 71 ? 2.047 -16.141 -7.453 1 96.94 71 ASN B C 1
ATOM 1666 O O . ASN B 1 71 ? 2.16 -17.375 -7.375 1 96.94 71 ASN B O 1
ATOM 1670 N N . GLU B 1 72 ? 2.773 -15.383 -8.297 1 96.75 72 GLU B N 1
ATOM 1671 C CA . GLU B 1 72 ? 3.793 -16.031 -9.117 1 96.75 72 GLU B CA 1
ATOM 1672 C C . GLU B 1 72 ? 4.793 -16.797 -8.25 1 96.75 72 GLU B C 1
ATOM 1674 O O . GLU B 1 72 ? 5.18 -17.922 -8.578 1 96.75 72 GLU B O 1
ATOM 1679 N N . PHE B 1 73 ? 5.168 -16.234 -7.18 1 97.31 73 PHE B N 1
ATOM 1680 C CA . PHE B 1 73 ? 6.109 -16.859 -6.262 1 97.31 73 PHE B CA 1
ATOM 1681 C C . PHE B 1 73 ? 5.504 -18.109 -5.625 1 97.31 73 PHE B C 1
ATOM 1683 O O . PHE B 1 73 ? 6.148 -19.156 -5.559 1 97.31 73 PHE B O 1
ATOM 1690 N N . TYR B 1 74 ? 4.332 -17.984 -5.266 1 97.69 74 TYR B N 1
ATOM 1691 C CA . TYR B 1 74 ? 3.57 -19.047 -4.625 1 97.69 74 TYR B CA 1
ATOM 1692 C C . TYR B 1 74 ? 3.379 -20.234 -5.57 1 97.69 74 TYR B C 1
ATOM 1694 O O . TYR B 1 74 ? 3.629 -21.375 -5.199 1 97.69 74 TYR B O 1
ATOM 1702 N N . GLN B 1 75 ? 3.031 -19.953 -6.758 1 96.25 75 GLN B N 1
ATOM 1703 C CA . GLN B 1 75 ? 2.82 -21 -7.758 1 96.25 75 GLN B CA 1
ATOM 1704 C C . GLN B 1 75 ? 4.133 -21.672 -8.133 1 96.25 75 GLN B C 1
ATOM 1706 O O . GLN B 1 75 ? 4.188 -22.906 -8.273 1 96.25 75 GLN B O 1
ATOM 1711 N N . ASN B 1 76 ? 5.156 -20.875 -8.242 1 93.69 76 ASN B N 1
ATOM 1712 C CA . ASN B 1 76 ? 6.469 -21.422 -8.562 1 93.69 76 ASN B CA 1
ATOM 1713 C C . ASN B 1 76 ? 6.953 -22.375 -7.473 1 93.69 76 ASN B C 1
ATOM 1715 O O . ASN B 1 76 ? 7.812 -23.219 -7.723 1 93.69 76 ASN B O 1
ATOM 1719 N N . GLY B 1 77 ? 6.469 -22.219 -6.367 1 94.56 77 GLY B N 1
ATOM 1720 C CA . GLY B 1 77 ? 6.816 -23.062 -5.246 1 94.56 77 GLY B CA 1
ATOM 1721 C C . GLY B 1 77 ? 5.824 -24.188 -5.02 1 94.56 77 GLY B C 1
ATOM 1722 O O . GLY B 1 77 ? 5.68 -24.688 -3.898 1 94.56 77 GLY B O 1
ATOM 1723 N N . ASP B 1 78 ? 5.031 -24.516 -5.988 1 93.19 78 ASP B N 1
ATOM 1724 C CA . ASP B 1 78 ? 4.074 -25.609 -5.949 1 93.19 78 ASP B CA 1
ATOM 1725 C C . ASP B 1 78 ? 3.02 -25.391 -4.867 1 93.19 78 ASP B C 1
ATOM 1727 O O . ASP B 1 78 ? 2.615 -26.328 -4.176 1 93.19 78 ASP B O 1
ATOM 1731 N N . GLN B 1 79 ? 2.82 -24.172 -4.523 1 95.19 79 GLN B N 1
ATOM 1732 C CA . GLN B 1 79 ? 1.773 -23.734 -3.604 1 95.19 79 GLN B CA 1
ATOM 1733 C C . GLN B 1 79 ? 2.076 -24.188 -2.176 1 95.19 79 GLN B C 1
ATOM 1735 O O . GLN B 1 79 ? 1.164 -24.531 -1.421 1 95.19 79 GLN B O 1
ATOM 1740 N N . ASP B 1 80 ? 3.338 -24.266 -1.937 1 93.94 80 ASP B N 1
ATOM 1741 C CA . ASP B 1 80 ? 3.736 -24.406 -0.54 1 93.94 80 ASP B CA 1
ATOM 1742 C C . ASP B 1 80 ? 3.227 -23.234 0.304 1 93.94 80 ASP B C 1
ATOM 1744 O O . ASP B 1 80 ? 3.555 -22.078 0.035 1 93.94 80 ASP B O 1
ATOM 1748 N N . VAL B 1 81 ? 2.447 -23.531 1.37 1 90.62 81 VAL B N 1
ATOM 1749 C CA . VAL B 1 81 ? 1.771 -22.516 2.178 1 90.62 81 VAL B CA 1
ATOM 1750 C C . VAL B 1 81 ? 2.799 -21.562 2.781 1 90.62 81 VAL B C 1
ATOM 1752 O O . VAL B 1 81 ? 2.523 -20.375 2.953 1 90.62 81 VAL B O 1
ATOM 1755 N N . ARG B 1 82 ? 3.957 -21.953 2.996 1 92.62 82 ARG B N 1
ATOM 1756 C CA . ARG B 1 82 ? 5.02 -21.156 3.592 1 92.62 82 ARG B CA 1
ATOM 1757 C C . ARG B 1 82 ? 5.484 -20.062 2.633 1 92.62 82 ARG B C 1
ATOM 1759 O O . ARG B 1 82 ? 6.031 -19.047 3.059 1 92.62 82 ARG B O 1
ATOM 1766 N N . LYS B 1 83 ? 5.242 -20.219 1.394 1 96.12 83 LYS B N 1
ATOM 1767 C CA . LYS B 1 83 ? 5.699 -19.297 0.366 1 96.12 83 LYS B CA 1
ATOM 1768 C C . LYS B 1 83 ? 4.691 -18.172 0.154 1 96.12 83 LYS B C 1
ATOM 1770 O O . LYS B 1 83 ? 4.957 -17.219 -0.589 1 96.12 83 LYS B O 1
ATOM 1775 N N . CYS B 1 84 ? 3.559 -18.266 0.954 1 95.69 84 CYS B N 1
ATOM 1776 C CA . CYS B 1 84 ? 2.562 -17.219 0.839 1 95.69 84 CYS B CA 1
ATOM 1777 C C . CYS B 1 84 ? 2.549 -16.344 2.086 1 95.69 84 CYS B C 1
ATOM 1779 O O . CYS B 1 84 ? 1.675 -15.484 2.242 1 95.69 84 CYS B O 1
ATOM 1781 N N . ASN B 1 85 ? 3.455 -16.484 2.988 1 90.94 85 ASN B N 1
ATOM 1782 C CA . ASN B 1 85 ? 3.428 -15.727 4.238 1 90.94 85 ASN B CA 1
ATOM 1783 C C . ASN B 1 85 ? 3.781 -14.258 4.02 1 90.94 85 ASN B C 1
ATOM 1785 O O . ASN B 1 85 ? 3.008 -13.375 4.379 1 90.94 85 ASN B O 1
ATOM 1789 N N . PHE B 1 86 ? 4.91 -14 3.359 1 92.5 86 PHE B N 1
ATOM 1790 C CA . PHE B 1 86 ? 5.43 -12.656 3.104 1 92.5 86 PHE B CA 1
ATOM 1791 C C . PHE B 1 86 ? 5.32 -11.789 4.348 1 92.5 86 PHE B C 1
ATOM 1793 O O . PHE B 1 86 ? 4.777 -10.68 4.293 1 92.5 86 PHE B O 1
ATOM 1800 N N . ARG B 1 87 ? 5.668 -12.398 5.441 1 85.19 87 ARG B N 1
ATOM 1801 C CA . ARG B 1 87 ? 5.695 -11.742 6.746 1 85.19 87 ARG B CA 1
ATOM 1802 C C . ARG B 1 87 ? 4.297 -11.312 7.168 1 85.19 87 ARG B C 1
ATOM 1804 O O . ARG B 1 87 ? 4.113 -10.203 7.688 1 85.19 87 ARG B O 1
ATOM 1811 N N . GLY B 1 88 ? 3.369 -12.141 6.672 1 84.81 88 GLY B N 1
ATOM 1812 C CA . GLY B 1 88 ? 2 -11.906 7.102 1 84.81 88 GLY B CA 1
ATOM 1813 C C . GLY B 1 88 ? 1.182 -11.125 6.09 1 84.81 88 GLY B C 1
ATOM 1814 O O . GLY B 1 88 ? -0.025 -10.945 6.266 1 84.81 88 GLY B O 1
ATOM 1815 N N . MET B 1 89 ? 1.803 -10.695 4.949 1 85.12 89 MET B N 1
ATOM 1816 C CA . MET B 1 89 ? 1.116 -9.836 3.984 1 85.12 89 MET B CA 1
ATOM 1817 C C . MET B 1 89 ? 0.364 -10.672 2.955 1 85.12 89 MET B C 1
ATOM 1819 O O . MET B 1 89 ? -0.532 -10.172 2.275 1 85.12 89 MET B O 1
ATOM 1823 N N . GLY B 1 90 ? 0.764 -11.906 2.855 1 90.19 90 GLY B N 1
ATOM 1824 C CA . GLY B 1 90 ? 0.128 -12.789 1.893 1 90.19 90 GLY B CA 1
ATOM 1825 C C . GLY B 1 90 ? -0.969 -13.641 2.5 1 90.19 90 GLY B C 1
ATOM 1826 O O . GLY B 1 90 ? -0.859 -14.078 3.646 1 90.19 90 GLY B O 1
ATOM 1827 N N . LYS B 1 91 ? -2.029 -13.906 1.731 1 90.5 91 LYS B N 1
ATOM 1828 C CA . LYS B 1 91 ? -3.117 -14.805 2.117 1 90.5 91 LYS B CA 1
ATOM 1829 C C . LYS B 1 91 ? -3.582 -15.648 0.933 1 90.5 91 LYS B C 1
ATOM 1831 O O . LYS B 1 91 ? -3.719 -15.141 -0.182 1 90.5 91 LYS B O 1
ATOM 1836 N N . LYS B 1 92 ? -3.842 -16.875 1.243 1 92.88 92 LYS B N 1
ATOM 1837 C CA . LYS B 1 92 ? -4.438 -17.766 0.255 1 92.88 92 LYS B CA 1
ATOM 1838 C C . LYS B 1 92 ? -5.906 -17.438 0.02 1 92.88 92 LYS B C 1
ATOM 1840 O O . LYS B 1 92 ? -6.652 -17.188 0.972 1 92.88 92 LYS B O 1
ATOM 1845 N N . VAL B 1 93 ? -6.223 -17.359 -1.249 1 91.81 93 VAL B N 1
ATOM 1846 C CA . VAL B 1 93 ? -7.617 -17.125 -1.607 1 91.81 93 VAL B CA 1
ATOM 1847 C C . VAL B 1 93 ? -8.07 -18.156 -2.627 1 91.81 93 VAL B C 1
ATOM 1849 O O . VAL B 1 93 ? -7.25 -18.766 -3.328 1 91.81 93 VAL B O 1
ATOM 1852 N N . THR B 1 94 ? -9.383 -18.422 -2.699 1 90.19 94 THR B N 1
ATOM 1853 C CA . THR B 1 94 ? -9.906 -19.406 -3.633 1 90.19 94 THR B CA 1
ATOM 1854 C C . THR B 1 94 ? -10.703 -18.734 -4.746 1 90.19 94 THR B C 1
ATOM 1856 O O . THR B 1 94 ? -11.172 -19.406 -5.672 1 90.19 94 THR B O 1
ATOM 1859 N N . ARG B 1 95 ? -10.844 -17.422 -4.535 1 88.56 95 ARG B N 1
ATOM 1860 C CA . ARG B 1 95 ? -11.422 -16.641 -5.633 1 88.56 95 ARG B CA 1
ATOM 1861 C C . ARG B 1 95 ? -10.328 -16.109 -6.555 1 88.56 95 ARG B C 1
ATOM 1863 O O . ARG B 1 95 ? -9.359 -15.508 -6.09 1 88.56 95 ARG B O 1
ATOM 1870 N N . ASP B 1 96 ? -10.484 -16.266 -7.867 1 90 96 ASP B N 1
ATOM 1871 C CA . ASP B 1 96 ? -9.508 -15.852 -8.875 1 90 96 ASP B CA 1
ATOM 1872 C C . ASP B 1 96 ? -9.32 -14.336 -8.867 1 90 96 ASP B C 1
ATOM 1874 O O . ASP B 1 96 ? -10.258 -13.586 -9.156 1 90 96 ASP B O 1
ATOM 1878 N N . PRO B 1 97 ? -8.102 -13.875 -8.609 1 89.69 97 PRO B N 1
ATOM 1879 C CA . PRO B 1 97 ? -7.852 -12.438 -8.539 1 89.69 97 PRO B CA 1
ATOM 1880 C C . PRO B 1 97 ? -7.566 -11.82 -9.906 1 89.69 97 PRO B C 1
ATOM 1882 O O . PRO B 1 97 ? -7.32 -10.617 -10 1 89.69 97 PRO B O 1
ATOM 1885 N N . SER B 1 98 ? -7.602 -12.578 -11.016 1 89.44 98 SER B N 1
ATOM 1886 C CA . SER B 1 98 ? -7.305 -12.062 -12.352 1 89.44 98 SER B CA 1
ATOM 1887 C C . SER B 1 98 ? -8.219 -10.898 -12.719 1 89.44 98 SER B C 1
ATOM 1889 O O . SER B 1 98 ? -9.359 -10.836 -12.266 1 89.44 98 SER B O 1
ATOM 1891 N N . GLN B 1 99 ? -7.621 -9.945 -13.391 1 81.44 99 GLN B N 1
ATOM 1892 C CA . GLN B 1 99 ? -8.352 -8.758 -13.82 1 81.44 99 GLN B CA 1
ATOM 1893 C C . GLN B 1 99 ? -8.156 -8.508 -15.312 1 81.44 99 GLN B C 1
ATOM 1895 O O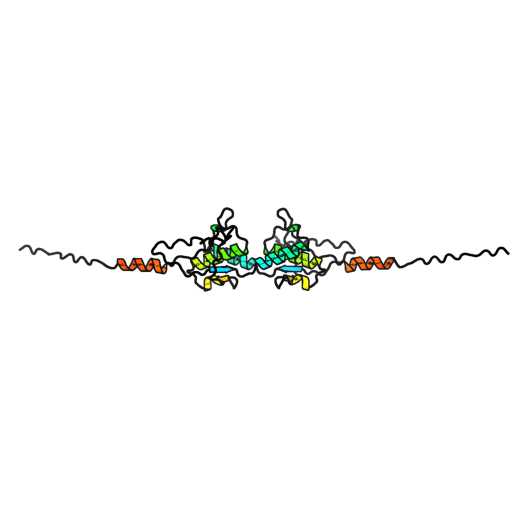 . GLN B 1 99 ? -7.035 -8.266 -15.766 1 81.44 99 GLN B O 1
ATOM 1900 N N . GLY B 1 100 ? -9.336 -8.562 -16.062 1 81.5 100 GLY B N 1
ATOM 1901 C CA . GLY B 1 100 ? -9.18 -8.359 -17.484 1 81.5 100 GLY B CA 1
ATOM 1902 C C . GLY B 1 100 ? -8.234 -9.352 -18.141 1 81.5 100 GLY B C 1
ATOM 1903 O O . GLY B 1 100 ? -8.391 -10.562 -17.969 1 81.5 100 GLY B O 1
ATOM 1904 N N . ASP B 1 101 ? -7.168 -8.711 -18.781 1 78.75 101 ASP B N 1
ATOM 1905 C CA . ASP B 1 101 ? -6.207 -9.555 -19.484 1 78.75 101 ASP B CA 1
ATOM 1906 C C . ASP B 1 101 ? -5.059 -9.961 -18.547 1 78.75 101 ASP B C 1
ATOM 1908 O O . ASP B 1 101 ? -4.184 -10.734 -18.953 1 78.75 101 ASP B O 1
ATOM 1912 N N . CYS B 1 102 ? -5.082 -9.492 -17.375 1 87.69 102 CYS B N 1
ATOM 1913 C CA . CYS B 1 102 ? -4.059 -9.891 -16.406 1 87.69 102 CYS B CA 1
ATOM 1914 C C . CYS B 1 102 ? -4.48 -11.141 -15.656 1 87.69 102 CYS B C 1
ATOM 1916 O O . CYS B 1 102 ? -5.328 -11.078 -14.766 1 87.69 102 CYS B O 1
ATOM 1918 N N . LEU B 1 103 ? -3.803 -12.25 -16.016 1 90.06 103 LEU B N 1
ATOM 1919 C CA . LEU B 1 103 ? -4.199 -13.555 -15.492 1 90.06 103 LEU B CA 1
ATOM 1920 C C . LEU B 1 103 ? -3.281 -13.977 -14.352 1 90.06 103 LEU B C 1
ATOM 1922 O O . LEU B 1 103 ? -2.057 -13.953 -14.492 1 90.06 103 LEU B O 1
ATOM 1926 N N . PHE B 1 104 ? -3.918 -14.258 -13.242 1 94.62 104 PHE B N 1
ATOM 1927 C CA . PHE B 1 104 ? -3.223 -14.93 -12.148 1 94.62 104 PHE B CA 1
ATOM 1928 C C . PHE B 1 104 ? -3.238 -16.438 -12.352 1 94.62 104 PHE B C 1
ATOM 1930 O O . PHE B 1 104 ? -4.25 -17.094 -12.094 1 94.62 104 PHE B O 1
ATOM 1937 N N . ARG B 1 105 ? -2.143 -16.938 -12.688 1 91.69 105 ARG B N 1
ATOM 1938 C CA . ARG B 1 105 ? -2.133 -18.312 -13.164 1 91.69 105 ARG B CA 1
ATOM 1939 C C . ARG B 1 105 ? -2.027 -19.297 -12 1 91.69 105 ARG B C 1
ATOM 1941 O O . ARG B 1 105 ? -1.618 -18.922 -10.898 1 91.69 105 ARG B O 1
ATOM 1948 N N . ILE B 1 106 ? -2.359 -20.484 -12.281 1 93.62 106 ILE B N 1
ATOM 1949 C CA . ILE B 1 106 ? -2.125 -21.656 -11.445 1 93.62 106 ILE B CA 1
ATOM 1950 C C . ILE B 1 106 ? -1.109 -22.578 -12.125 1 93.62 106 ILE B C 1
ATOM 1952 O O . ILE B 1 106 ? -1.188 -22.812 -13.328 1 93.62 106 ILE B O 1
ATOM 1956 N N . GLN B 1 107 ? -0.129 -22.969 -11.391 1 91.75 107 GLN B N 1
ATOM 1957 C CA . GLN B 1 107 ? 0.935 -23.781 -11.969 1 91.75 107 GLN B CA 1
ATOM 1958 C C . GLN B 1 107 ? 0.451 -25.203 -12.242 1 91.75 107 GLN B C 1
ATOM 1960 O O . GLN B 1 107 ? -0.449 -25.703 -11.555 1 91.75 107 GLN B O 1
ATOM 1965 N N . ILE B 1 108 ? 1.106 -25.766 -13.242 1 85.56 108 ILE B N 1
ATOM 1966 C CA . ILE B 1 108 ? 0.851 -27.172 -13.555 1 85.56 108 ILE B CA 1
ATOM 1967 C C . ILE B 1 108 ? 1.434 -28.062 -12.453 1 85.56 108 ILE B C 1
ATOM 1969 O O . ILE B 1 108 ? 2.502 -27.766 -11.914 1 85.56 108 ILE B O 1
ATOM 1973 N N . ASP B 1 109 ? 0.721 -29.141 -12.203 1 85.81 109 ASP B N 1
ATOM 1974 C CA . ASP B 1 109 ? 1.221 -30.125 -11.258 1 85.81 109 ASP B CA 1
ATOM 1975 C C . ASP B 1 109 ? 2.344 -30.953 -11.867 1 85.81 109 ASP B C 1
ATOM 1977 O O . ASP B 1 109 ? 2.086 -31.906 -12.609 1 85.81 109 ASP B O 1
ATOM 1981 N N . LEU B 1 110 ? 3.58 -30.672 -11.562 1 75.94 110 LEU B N 1
ATOM 1982 C CA . LEU B 1 110 ? 4.738 -31.312 -12.18 1 75.94 110 LEU B CA 1
ATOM 1983 C C . LEU B 1 110 ? 4.918 -32.719 -11.648 1 75.94 110 LEU B C 1
ATOM 1985 O O . LEU B 1 110 ? 5.5 -33.594 -12.328 1 75.94 110 LEU B O 1
A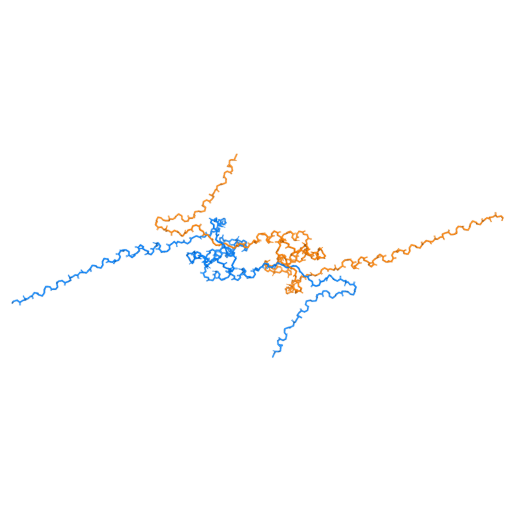TOM 1989 N N . LEU B 1 111 ? 4.5 -32.969 -10.445 1 71.19 111 LEU B N 1
ATOM 1990 C CA . LEU B 1 111 ? 4.59 -34.312 -9.914 1 71.19 111 LEU B CA 1
ATOM 1991 C C . LEU B 1 111 ? 3.705 -35.281 -10.719 1 71.19 111 LEU B C 1
ATOM 1993 O O . LEU B 1 111 ? 4.051 -36.438 -10.898 1 71.19 111 LEU B O 1
ATOM 1997 N N . PHE B 1 112 ? 2.693 -34.719 -11.227 1 68.62 112 PHE B N 1
ATOM 1998 C CA . PHE B 1 112 ? 1.809 -35.531 -12.055 1 68.62 112 PHE B CA 1
ATOM 1999 C C . PHE B 1 112 ? 2.414 -35.781 -13.438 1 68.62 112 PHE B C 1
ATOM 2001 O O . PHE B 1 112 ? 2.303 -36.875 -13.992 1 68.62 112 PHE B O 1
ATOM 2008 N N . VAL B 1 113 ? 3.209 -34.875 -13.859 1 62.62 113 VAL B N 1
ATOM 2009 C CA . VAL B 1 113 ? 3.793 -35 -15.188 1 62.62 113 VAL B CA 1
ATOM 2010 C C . VAL B 1 113 ? 5 -35.938 -15.156 1 62.62 113 VAL B C 1
ATOM 2012 O O . VAL B 1 113 ? 5.223 -36.688 -16.094 1 62.62 113 VAL B O 1
ATOM 2015 N N . ALA B 1 114 ? 5.781 -36.031 -14.078 1 63.62 114 ALA B N 1
ATOM 2016 C CA . ALA B 1 114 ? 6.969 -36.875 -13.953 1 63.62 114 ALA B CA 1
ATOM 2017 C C . ALA B 1 114 ? 6.586 -38.344 -13.734 1 63.62 114 ALA B C 1
ATOM 2019 O O . ALA B 1 114 ? 7.297 -39.25 -14.188 1 63.62 114 ALA B O 1
ATOM 2020 N N . GLY B 1 115 ? 5.617 -38.562 -12.906 1 57.81 115 GLY B N 1
ATOM 2021 C CA . GLY B 1 115 ? 5.234 -39.938 -12.641 1 57.81 115 GLY B CA 1
ATOM 2022 C C . GLY B 1 115 ? 4.918 -40.719 -13.891 1 57.81 115 GLY B C 1
ATOM 2023 O O . GLY B 1 115 ? 5.109 -41.938 -13.93 1 57.81 115 GLY B O 1
ATOM 2024 N N . TRP B 1 116 ? 4.484 -40.094 -14.891 1 57.03 116 TRP B N 1
ATOM 2025 C CA . TRP B 1 116 ? 4.113 -40.906 -16.031 1 57.03 116 TRP B CA 1
ATOM 2026 C C . TRP B 1 116 ? 5.355 -41.406 -16.766 1 57.03 116 TRP B C 1
ATOM 2028 O O . TRP B 1 116 ? 5.34 -42.469 -17.375 1 57.03 116 TRP B O 1
ATOM 2038 N N . ARG B 1 117 ? 6.523 -40.781 -16.688 1 56.91 117 ARG B N 1
ATOM 2039 C CA . ARG B 1 117 ? 7.656 -41.25 -17.484 1 56.91 117 ARG B CA 1
ATOM 2040 C C . ARG B 1 117 ? 8.25 -42.531 -16.891 1 56.91 117 ARG B C 1
ATOM 2042 O O . ARG B 1 117 ? 8.766 -43.375 -17.625 1 56.91 117 ARG B O 1
ATOM 2049 N N . HIS B 1 118 ? 8.227 -42.656 -15.664 1 52.69 118 HIS B N 1
ATOM 2050 C CA . HIS B 1 118 ? 8.992 -43.781 -15.156 1 52.69 118 HIS B CA 1
ATOM 2051 C C . HIS B 1 118 ? 8.25 -45.094 -15.383 1 52.69 118 HIS B C 1
ATOM 2053 O O . HIS B 1 118 ? 8.82 -46.188 -15.219 1 52.69 118 HIS B O 1
ATOM 2059 N N . ALA B 1 119 ? 7.035 -45.125 -15.695 1 52.38 119 ALA B N 1
ATOM 2060 C CA . ALA B 1 119 ? 6.434 -46.469 -15.797 1 52.38 119 ALA B CA 1
ATOM 2061 C C . ALA B 1 119 ? 6.934 -47.188 -17.031 1 52.38 119 ALA B C 1
ATOM 2063 O O . ALA B 1 119 ? 6.969 -48.438 -17.062 1 52.38 119 ALA B O 1
ATOM 2064 N N . LEU B 1 120 ? 7.426 -46.531 -18.047 1 49.44 120 LEU B N 1
ATOM 2065 C CA . LEU B 1 120 ? 7.66 -47.281 -19.281 1 49.44 120 LEU B CA 1
ATOM 2066 C C . LEU B 1 120 ? 9.07 -47.875 -19.297 1 49.44 120 LEU B C 1
ATOM 2068 O O . LEU B 1 120 ? 9.398 -48.688 -20.156 1 49.44 120 LEU B O 1
ATOM 2072 N N . GLY B 1 121 ? 9.945 -47.375 -18.438 1 47.19 121 GLY B N 1
ATOM 2073 C CA . GLY B 1 121 ? 11.32 -47.688 -18.781 1 47.19 121 GLY B CA 1
ATOM 2074 C C . GLY B 1 121 ? 11.719 -49.094 -18.359 1 47.19 121 GLY B C 1
ATOM 2075 O O . GLY B 1 121 ? 12.836 -49.531 -18.625 1 47.19 121 GLY B O 1
ATOM 2076 N N . CYS B 1 122 ? 11.023 -49.625 -17.328 1 47.94 122 CYS B N 1
ATOM 2077 C CA . CYS B 1 122 ? 11.789 -50.719 -16.703 1 47.94 122 CYS B CA 1
ATOM 2078 C C . CYS B 1 122 ? 11.758 -51.969 -17.547 1 47.94 122 CYS B C 1
ATOM 2080 O O . CYS B 1 122 ? 12.164 -53.031 -17.094 1 47.94 122 CYS B O 1
ATOM 2082 N N . ALA B 1 123 ? 11.117 -52 -18.688 1 46.22 123 ALA B N 1
ATOM 2083 C CA . ALA B 1 123 ? 11.156 -53.344 -19.266 1 46.22 123 ALA B CA 1
ATOM 2084 C C . ALA B 1 123 ? 12.547 -53.688 -19.781 1 46.22 123 ALA B C 1
ATOM 2086 O O . ALA B 1 123 ? 13.008 -53.125 -20.781 1 46.22 123 ALA B O 1
ATOM 2087 N N . SER B 1 124 ? 13.578 -53.625 -18.938 1 47.19 124 SER B N 1
ATOM 2088 C CA . SER B 1 124 ? 14.906 -54.094 -19.328 1 47.19 124 SER B CA 1
ATOM 2089 C C . SER B 1 124 ? 14.836 -55.469 -19.969 1 47.19 124 SER B C 1
ATOM 2091 O O . SER B 1 124 ? 14.234 -56.406 -19.391 1 47.19 124 SER B O 1
ATOM 2093 N N . THR B 1 125 ? 14.664 -55.594 -21.266 1 45.72 125 THR B N 1
ATOM 2094 C CA . THR B 1 125 ? 14.789 -56.75 -22.125 1 45.72 125 THR B CA 1
ATOM 2095 C C . THR B 1 125 ? 16.094 -57.5 -21.844 1 45.72 125 THR B C 1
ATOM 2097 O O . THR B 1 125 ? 17.172 -56.938 -21.969 1 45.72 125 THR B O 1
ATOM 2100 N N . SER B 1 126 ? 16.281 -58.219 -20.703 1 46.97 126 SER B N 1
ATOM 2101 C CA . SER B 1 126 ? 17.359 -59.188 -20.5 1 46.97 126 SER B CA 1
ATOM 2102 C C . SER B 1 126 ? 17.484 -60.156 -21.672 1 46.97 126 SER B C 1
ATOM 2104 O O . SER B 1 126 ? 16.609 -61 -21.891 1 46.97 126 SER B O 1
ATOM 2106 N N . LEU B 1 127 ? 17.828 -59.75 -22.875 1 44.69 127 LEU B N 1
ATOM 2107 C CA . LEU B 1 127 ? 18.141 -60.625 -23.984 1 44.69 127 LEU B CA 1
ATOM 2108 C C . LEU B 1 127 ? 19.266 -61.594 -23.609 1 44.69 127 LEU B C 1
ATOM 2110 O O . LEU B 1 127 ? 20.391 -61.188 -23.359 1 44.69 127 LEU B O 1
ATOM 2114 N N . PHE B 1 128 ? 18.953 -62.656 -22.875 1 44.28 128 PHE B N 1
ATOM 2115 C CA . PHE B 1 128 ? 19.797 -63.812 -22.594 1 44.28 128 PHE B CA 1
ATOM 2116 C C . PHE B 1 128 ? 20.359 -64.375 -23.875 1 44.28 128 PHE B C 1
ATOM 2118 O O . PHE B 1 128 ? 19.609 -64.812 -24.766 1 44.28 128 PHE B O 1
ATOM 2125 N N . PHE B 1 129 ? 21.531 -63.906 -24.375 1 44.19 129 PHE B N 1
ATOM 2126 C CA . PHE B 1 129 ? 22.359 -64.438 -25.453 1 44.19 129 PHE B CA 1
ATOM 2127 C C . PHE B 1 129 ? 22.734 -65.875 -25.172 1 44.19 129 PHE B C 1
ATOM 2129 O O . PHE B 1 129 ? 23.422 -66.188 -24.203 1 44.19 129 PHE B O 1
ATOM 2136 N N . ILE B 1 130 ? 21.922 -66.938 -25.359 1 43.47 130 ILE B N 1
ATOM 2137 C CA . ILE B 1 130 ? 22.188 -68.375 -25.312 1 43.47 130 ILE B CA 1
ATOM 2138 C C . ILE B 1 130 ? 23.297 -68.75 -26.297 1 43.47 130 ILE B C 1
ATOM 2140 O O . ILE B 1 130 ? 23.156 -68.562 -27.5 1 43.47 130 ILE B O 1
ATOM 2144 N N . ILE B 1 131 ? 24.594 -68.5 -25.969 1 42.59 131 ILE B N 1
ATOM 2145 C CA . ILE B 1 131 ? 25.766 -68.938 -26.703 1 42.59 131 ILE B CA 1
ATOM 2146 C C . ILE B 1 131 ? 25.766 -70.438 -26.797 1 42.59 131 ILE B C 1
ATOM 2148 O O . ILE B 1 131 ? 25.812 -71.125 -25.797 1 42.59 131 ILE B O 1
ATOM 2152 N N . ALA B 1 132 ? 25.031 -71.125 -27.688 1 41.62 132 ALA B N 1
ATOM 2153 C CA . ALA B 1 132 ? 25.078 -72.5 -28.094 1 41.62 132 ALA B CA 1
ATOM 2154 C C . ALA B 1 132 ? 26.484 -72.938 -28.5 1 41.62 132 ALA B C 1
ATOM 2156 O O . ALA B 1 132 ? 27.047 -72.375 -29.453 1 41.62 132 ALA B O 1
ATOM 2157 N N . PHE B 1 133 ? 27.375 -73.188 -27.5 1 43.53 133 PHE B N 1
ATOM 2158 C CA . PHE B 1 133 ? 28.641 -73.875 -27.734 1 43.53 133 PHE B CA 1
ATOM 2159 C C . PHE B 1 133 ? 28.453 -75.125 -28.578 1 43.53 133 PHE B C 1
ATOM 2161 O O . PHE B 1 133 ? 27.75 -76.062 -28.172 1 43.53 133 PHE B O 1
ATOM 2168 N N . PHE B 1 134 ? 28.328 -75 -29.891 1 42.91 134 PHE B N 1
ATOM 2169 C CA . PHE B 1 134 ? 28.438 -76.125 -30.844 1 42.91 134 PHE B CA 1
ATOM 2170 C C . PHE B 1 134 ? 29.719 -76.875 -30.594 1 42.91 134 PHE B C 1
ATOM 2172 O O . PHE B 1 134 ? 30.812 -76.375 -30.812 1 42.91 134 PHE B O 1
ATOM 2179 N N . THR B 1 135 ? 29.781 -77.688 -29.469 1 40.78 135 THR B N 1
ATOM 2180 C CA . THR B 1 135 ? 30.828 -78.688 -29.328 1 40.78 135 THR B CA 1
ATOM 2181 C C . THR B 1 135 ? 30.906 -79.562 -30.578 1 40.78 135 THR B C 1
ATOM 2183 O O . THR B 1 135 ? 29.906 -80.125 -31 1 40.78 135 THR B O 1
ATOM 2186 N N . LEU B 1 136 ? 31.75 -79.125 -31.5 1 38.16 136 LEU B N 1
ATOM 2187 C CA . LEU B 1 136 ? 32.312 -79.938 -32.594 1 38.16 136 LEU B CA 1
ATOM 2188 C C . LEU B 1 136 ? 32.938 -81.188 -32.062 1 38.16 136 LEU B C 1
ATOM 2190 O O . LEU B 1 136 ? 33.906 -81.188 -31.297 1 38.16 136 LEU B O 1
ATOM 2194 N N . PHE B 1 137 ? 32.125 -82.062 -31.391 1 29.69 137 PHE B N 1
ATOM 2195 C CA . PHE B 1 137 ? 32.656 -83.438 -31.609 1 29.69 137 PHE B CA 1
ATOM 2196 C C . PHE B 1 137 ? 32.438 -83.875 -33.062 1 29.69 137 PHE B C 1
ATOM 2198 O O . PHE B 1 137 ? 31.422 -83.5 -33.656 1 29.69 137 PHE B O 1
#

Solvent-accessible surface area (backbone atoms only — not comparable to full-atom values): 16682 Å² total; per-residue (Å²): 134,85,80,72,78,77,74,76,68,71,73,60,75,69,61,55,89,86,60,49,63,48,71,80,59,47,22,32,51,65,64,60,47,65,58,49,50,51,50,30,51,54,24,41,72,78,21,82,50,71,46,60,41,90,94,36,61,26,87,59,56,68,56,51,45,38,16,47,24,36,21,35,31,15,34,74,53,76,59,40,71,78,59,26,31,70,91,70,39,31,40,80,38,70,69,81,82,49,52,91,76,22,75,69,75,66,38,67,32,58,71,65,61,54,61,62,60,65,71,71,64,72,74,70,77,80,77,78,79,79,78,77,76,76,76,79,126,135,85,80,72,76,76,74,74,69,70,73,60,76,68,59,55,90,85,60,49,63,48,70,80,56,44,23,31,50,65,64,61,47,65,56,49,49,51,50,30,53,53,24,40,72,78,22,80,52,72,45,60,41,90,97,36,61,27,86,59,57,70,56,53,46,39,14,48,23,38,22,35,32,14,33,74,53,74,59,40,71,78,58,28,31,71,92,70,40,31,39,79,38,71,69,83,81,49,52,93,76,24,74,69,75,66,39,68,32,59,70,66,60,54,59,62,60,64,70,71,64,70,74,69,79,78,76,78,80,81,78,76,77,77,74,81,119

Radius of gyration: 34.92 Å; Cα contacts (8 Å, |Δi|>4): 323; chains: 2; bounding box: 71×168×58 Å

Organism: Malus domestica (NCBI:txid3750)

Foldseek 3Di:
DCPPPPPPVPPPPPPDPPDDDDDPDDDDDPDPVVLLVVLLVVLVVQFPLVQCDDVHQDVDDPVVSSVLSLLRSCQVVVNDVVSQPSVPPGDDDPDFPADDSRGRDHHDDVVVVVVVPPVPPPPPPPPPPPPPPPPDD/DCPPPPPPVPCPPPPPPPDDDDDPDDDDDPDPVVLLVVLLVVLVVQFPLVQCDDPHQDVDDPVVSSVLSLLRSCQVVVNDVVSQPSVPSGDDDPDFPADDSRGRDHHDDVVVVVVVPPVPPPPPPPPPPPPPPPPPD

pLDDT: mean 72.86, std 21.78, range [22.92, 97.75]

InterPro domains:
  IPR012946 X8 domain [PF07983] (26-90)
  IPR012946 X8 domain [SM00768] (25-104)
  IPR044788 Carbohydrate-binding X8 domain-containing protein, plant [PTHR31044] (23-105)

Secondary structure (DSSP, 8-state):
----------------TTPPBPPS-EEEE-S-HHHHHHHHHHHHHHS--GGGSTTSS----HHHHHHHHHHHHHHHTTT-GGGG-GGGTEEEESS---BTTB-----B-HHHHHHHHHTTTT---------------/----------------TTPPBPPS-EEEE-S-HHHHHHHHHHHHHHS--GGGSTTSS----HHHHHHHHHHHHHHHTTT-GGGG-GGGTEEEESS---BTTB-----B-HHHHHHHHHTTTT---------------

Sequence (274 aa):
MDLSGQESEHQMLKGVEGLKYLQKQWCVDVRNLSRALAEFNYACTWADCTSLGGKRSCDLEMHDRISYAFNEFYQNGDQDVRKCNFRGMGKKVTRDPSQGDCLFRIQIDLLFVAGWRHALGCASTSLFFIIAFFTLFMDLSGQESEHQMLKGVEGLKYLQKQWCVDVRNLSRALAEFNYACTWADCTSLGGKRSCDLEMHDRISYAFNEFYQNGDQDVRKCNFRGMGKKVTRDPSQGDCLFRIQIDLLFVAGWRHALGCASTSLFFIIAFFTLF